Protein 2O1Q (pdb70)

B-factor: mean 21.38, std 7.61, range [9.18, 65.69]

Radius of gyration: 20.64 Å; Cα contacts (8 Å, |Δi|>4): 736; chains: 2; bounding box: 58×58×38 Å

Nearest PDB structures (foldseek):
  2o1q-assembly1_A  TM=1.007E+00  e=6.798E-25  Methylibium petroleiphilum PM1
  4uxa-assembly9_L  TM=6.821E-01  e=1.259E-05  Granulicella tundricola
  2f4p-assembly2_C  TM=6.619E-01  e=1.397E-05  Thermotoga maritima MSB8
  4bif-assembly1_C  TM=6.745E-01  e=3.570E-05  Granulicella tundricola MP5ACTX9
  8oz8-assembly1_A  TM=6.724E-01  e=3.389E-05  Granulicella tundricola

Sequence (278 aa):
LKSKIKKEEYVQDQVDWKPFPAAFSTTGGIRWKLLHVSPEGSWTAIFDCPAGSSFAAHVHVGPGEYFLTKGKDVVRGGKAAGGDTAIAPGYGYESANARHDKTEFPVASEFYSSFLGPLTFVKPDGSSPIAVIGWEDAQGAWAALKSSKIKEEYVQDQVDWKPFPAAFSTGGIRWKLLHVSPEGSWTAIFDCPAGSSFAAHVHVGPGEYFLTKGKDVRGGKAAGGDTAIAPGYGYESANARHDKTEFPVVASEFYSFLGPLTFVKPDGSPIAVIGWEDAQGAWAA

Solvent-accessible surface area: 15335 Å² total

Secondary structure (DSSP, 8-state):
-PPPPPP------S--EEPPGGGEES--EEEEEEEE---EEEEEEEE-TTEEEPPEEESS-EEEEEEE---BTT-GGGTSB---SSEEEEE-TT-EES--EESS-EEE--EES-EEEE-TTS-EEEEE-HHHHHHHHH-/-PPPPPP------S--EEPPGGGEES--EEEEEEEE---EEEEEEEE-TT-EEPSEEESS-EEEEEEE---BTT-GGGTSB---SSEEEEE-TT-EES--B-SS-EEE--EES-EEEE-TTS-EEEEE-HHHHHHHHH-

Structure (mmCIF, N/CA/C/O backbone):
data_2O1Q
#
_entry.id   2O1Q
#
_cell.length_a   62.020
_cell.length_b   62.020
_cell.length_c   133.800
_cell.angle_alpha   90.000
_cell.angle_beta   90.000
_cell.angle_gamma   90.000
#
_symmetry.space_group_name_H-M   'P 41 21 2'
#
loop_
_entity.id
_entity.type
_entity.pdbx_description
1 polymer 'putative acetyl/propionyl-CoA carboxylase, alpha subunit'
2 non-polymer 'ZINC ION'
3 non-polymer 'CHLORIDE ION'
4 non-polymer 'ACETATE ION'
5 non-polymer 'TETRAETHYLENE GLYCOL'
6 water water
#
loop_
_atom_site.group_PDB
_atom_site.id
_atom_site.type_symbol
_atom_site.label_atom_id
_atom_site.label_alt_id
_atom_site.label_comp_id
_atom_site.label_asym_id
_atom_site.label_entity_id
_atom_site.label_seq_id
_atom_site.pdbx_PDB_ins_code
_atom_site.Cartn_x
_atom_site.Cartn_y
_atom_site.Cartn_z
_atom_site.occupancy
_atom_site.B_iso_or_equiv
_atom_site.auth_seq_id
_atom_site.auth_comp_id
_atom_site.auth_asym_id
_atom_site.auth_atom_id
_atom_site.pdbx_PDB_model_num
ATOM 9 N N . LEU A 1 3 ? 50.657 23.991 -8.795 1.00 24.64 2 LEU A N 1
ATOM 10 C CA . LEU A 1 3 ? 49.384 23.812 -9.526 1.00 20.23 2 LEU A CA 1
ATOM 11 C C . LEU A 1 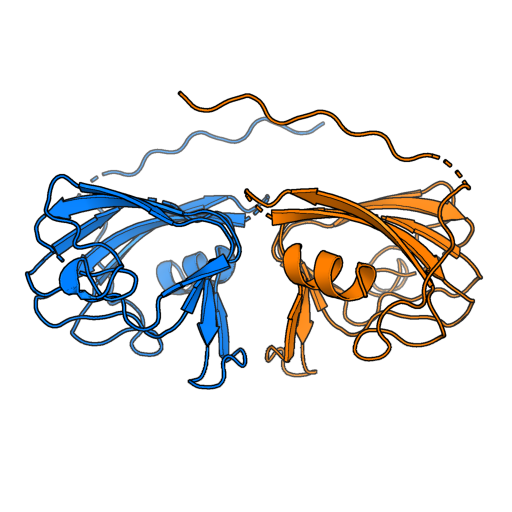3 ? 48.407 23.021 -8.671 1.00 19.27 2 LEU A C 1
ATOM 12 O O . LEU A 1 3 ? 48.754 21.975 -8.151 1.00 20.73 2 LEU A O 1
ATOM 17 N N . LYS A 1 4 ? 47.216 23.556 -8.502 1.00 13.83 3 LYS A N 1
ATOM 18 C CA . LYS A 1 4 ? 46.146 22.895 -7.798 1.00 14.92 3 LYS A CA 1
ATOM 19 C C . LYS A 1 4 ? 45.173 22.240 -8.743 1.00 16.80 3 LYS A C 1
ATOM 20 O O . LYS A 1 4 ? 44.759 22.830 -9.753 1.00 15.31 3 LYS A O 1
ATOM 26 N N . SER A 1 5 ? 44.773 21.018 -8.400 1.00 14.27 4 SER A N 1
ATOM 27 C CA . SER A 1 5 ? 43.760 20.298 -9.172 1.00 18.24 4 SER A CA 1
ATOM 28 C C . SER A 1 5 ? 42.357 20.593 -8.747 1.00 16.84 4 SER A C 1
ATOM 29 O O . SER A 1 5 ? 42.115 21.104 -7.644 1.00 14.53 4 SER A O 1
ATOM 32 N N . LYS A 1 6 ? 41.404 20.252 -9.622 1.00 13.93 5 LYS A N 1
ATOM 33 C CA . LYS A 1 6 ? 40.012 20.413 -9.268 1.00 16.15 5 LYS A CA 1
ATOM 34 C C . LYS A 1 6 ? 39.627 19.371 -8.225 1.00 13.94 5 LYS A C 1
ATOM 35 O O . LYS A 1 6 ? 40.303 18.338 -8.054 1.00 16.35 5 LYS A O 1
ATOM 41 N N . ILE A 1 7 ? 38.594 19.708 -7.474 1.00 13.09 6 ILE A N 1
ATOM 42 C CA . ILE A 1 7 ? 38.040 18.832 -6.434 1.00 12.91 6 ILE A CA 1
ATOM 43 C C . ILE A 1 7 ? 37.318 17.654 -7.086 1.00 13.02 6 ILE A C 1
ATOM 44 O O . ILE A 1 7 ? 36.629 17.799 -8.053 1.00 17.01 6 ILE A O 1
ATOM 49 N N A LYS A 1 8 ? 37.506 16.490 -6.494 0.50 16.71 7 LYS A N 1
ATOM 50 N N B LYS A 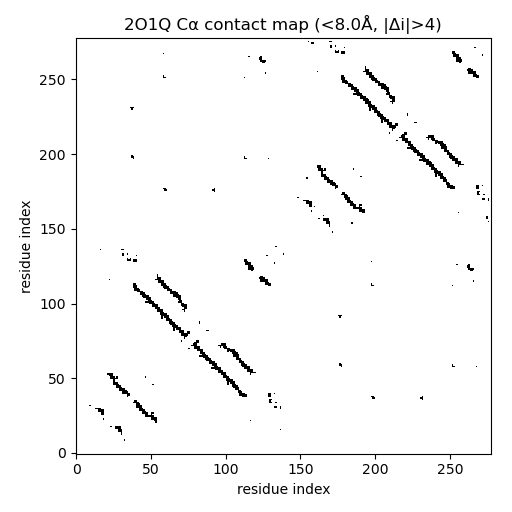1 8 ? 37.535 16.462 -6.569 0.50 17.19 7 LYS A N 1
ATOM 51 C CA A LYS A 1 8 ? 36.818 15.264 -6.922 0.50 15.89 7 LYS A CA 1
ATOM 52 C CA B LYS A 1 8 ? 36.836 15.291 -7.118 0.50 16.29 7 LYS A CA 1
ATOM 53 C C A LYS A 1 8 ? 35.313 15.350 -6.649 0.50 15.64 7 LYS A C 1
ATOM 54 C C B LYS A 1 8 ? 35.373 15.267 -6.667 0.50 16.99 7 LYS A C 1
ATOM 55 O O A LYS A 1 8 ? 34.881 15.858 -5.621 0.50 18.64 7 LYS A O 1
ATOM 56 O O B LYS A 1 8 ? 35.036 15.610 -5.548 0.50 19.80 7 LYS A O 1
ATOM 61 N N . GLU A 1 9 ? 34.521 14.837 -7.584 1.00 17.08 8 GLU A N 1
ATOM 62 C CA . GLU A 1 9 ? 33.112 14.638 -7.324 1.00 17.87 8 GLU A CA 1
ATOM 63 C C . GLU A 1 9 ? 32.945 13.428 -6.433 1.00 19.30 8 GLU A C 1
ATOM 64 O O . GLU A 1 9 ? 33.796 12.525 -6.361 1.00 19.53 8 GLU A O 1
ATOM 70 N N . GLU A 1 10 ? 31.825 13.433 -5.741 1.00 16.38 9 GLU A N 1
ATOM 71 C CA . GLU A 1 10 ? 31.466 12.409 -4.769 1.00 19.91 9 GLU A CA 1
ATOM 72 C C . GLU A 1 10 ? 30.059 11.894 -4.996 1.00 19.70 9 GLU A C 1
ATOM 73 O O . GLU A 1 10 ? 29.196 12.600 -5.509 1.00 16.75 9 GLU A O 1
ATOM 79 N N . TYR A 1 11 ? 29.858 10.645 -4.615 1.00 17.20 10 TYR A N 1
ATOM 80 C CA . TYR A 1 11 ? 28.551 9.992 -4.632 1.00 15.79 10 TYR A CA 1
ATOM 81 C C . TYR A 1 11 ? 28.421 9.101 -3.407 1.00 18.21 10 TYR A C 1
ATOM 82 O O . TYR A 1 11 ? 29.361 8.375 -3.077 1.00 18.47 10 TYR A O 1
ATOM 91 N N . VAL A 1 12 ? 27.283 9.170 -2.730 1.00 14.35 11 VAL A N 1
ATOM 92 C CA . VAL A 1 12 ? 26.989 8.351 -1.576 1.00 15.99 11 VAL A CA 1
ATOM 93 C C . VAL A 1 12 ? 25.664 7.633 -1.806 1.00 16.07 11 VAL A C 1
ATOM 94 O O . VAL A 1 12 ? 24.630 8.315 -1.984 1.00 17.70 11 VAL A O 1
ATOM 98 N N . GLN A 1 13 ? 25.687 6.309 -1.758 1.00 16.53 12 GLN A N 1
ATOM 99 C CA . GLN A 1 13 ? 24.471 5.527 -1.792 1.00 15.88 12 GLN A CA 1
ATOM 100 C C . GLN A 1 13 ? 23.913 5.441 -0.372 1.00 17.30 12 GLN A C 1
ATOM 101 O O . GLN A 1 13 ? 24.401 4.716 0.467 1.00 15.84 12 GLN A O 1
ATOM 115 N N . ASP A 1 15 ? 21.280 4.503 1.332 1.00 18.56 14 ASP A N 1
ATOM 116 C CA . ASP A 1 15 ? 20.760 3.314 1.970 1.00 18.69 14 ASP A CA 1
ATOM 117 C C . ASP A 1 15 ? 21.800 2.223 2.168 1.00 19.84 14 ASP A C 1
ATOM 118 O O . ASP A 1 15 ? 21.458 1.171 2.696 1.00 21.66 14 ASP A O 1
ATOM 123 N N . GLN A 1 16 ? 23.051 2.456 1.820 1.00 19.64 15 GLN A N 1
ATOM 124 C CA . GLN A 1 16 ? 24.098 1.527 2.151 1.00 19.66 15 GLN A CA 1
ATOM 125 C C . GLN A 1 16 ? 25.005 2.138 3.190 1.00 20.37 15 GLN A C 1
ATOM 126 O O . GLN A 1 16 ? 26.110 1.649 3.422 1.00 23.32 15 GLN A O 1
ATOM 132 N N . VAL A 1 17 ? 24.503 3.152 3.875 1.00 20.39 16 VAL A N 1
ATOM 133 C CA . VAL A 1 17 ? 25.226 3.810 4.944 1.00 20.83 16 VAL A CA 1
ATOM 134 C C . VAL A 1 17 ? 24.296 3.661 6.134 1.00 18.09 16 VAL A C 1
ATOM 135 O O . VAL A 1 17 ? 23.138 3.964 6.019 1.00 20.82 16 VAL A O 1
ATOM 139 N N . ASP A 1 18 ? 24.799 3.138 7.257 1.00 21.87 17 ASP A N 1
ATOM 140 C CA . ASP A 1 18 ? 24.006 2.985 8.473 1.00 18.59 17 ASP A CA 1
ATOM 141 C C . ASP A 1 18 ? 23.803 4.316 9.183 1.00 19.84 17 ASP A C 1
ATOM 142 O O . ASP A 1 18 ? 24.739 5.132 9.272 1.00 19.90 17 ASP A O 1
ATOM 147 N N . TRP A 1 19 ? 22.611 4.502 9.737 1.00 20.10 18 TRP A N 1
ATOM 148 C CA . TRP A 1 19 ? 22.368 5.577 10.680 1.00 17.44 18 TRP A CA 1
ATOM 149 C C . TRP A 1 19 ? 23.276 5.397 11.884 1.00 15.89 18 TRP A C 1
ATOM 150 O O . TRP A 1 19 ? 23.580 4.270 12.300 1.00 19.12 18 TRP A O 1
ATOM 161 N N . LYS A 1 20 ? 23.718 6.497 12.454 1.00 17.80 19 LYS A N 1
ATOM 162 C CA . LYS A 1 20 ? 24.470 6.544 13.706 1.00 17.93 19 LYS A CA 1
ATOM 163 C C . LYS A 1 20 ? 23.701 7.405 14.709 1.00 20.16 19 LYS A C 1
ATOM 164 O O . LYS A 1 20 ? 23.036 8.340 14.352 1.00 16.16 19 LYS A O 1
ATOM 170 N N . PRO A 1 21 ? 23.796 7.088 15.996 1.00 20.18 20 PRO A N 1
ATOM 171 C CA . PRO A 1 21 ? 23.174 7.991 16.962 1.00 20.87 20 PRO A CA 1
ATOM 172 C C . PRO A 1 21 ? 23.830 9.390 16.922 1.00 20.60 20 PRO A C 1
ATOM 173 O O . PRO A 1 21 ? 25.062 9.523 16.800 1.00 22.68 20 PRO A O 1
ATOM 177 N N . PHE A 1 22 ? 23.004 10.442 16.938 1.00 19.21 21 PHE A N 1
ATOM 178 C CA . PHE A 1 22 ? 23.493 11.780 16.996 1.00 19.76 21 PHE A CA 1
ATOM 179 C C . PHE A 1 22 ? 23.898 12.040 18.459 1.00 19.93 21 PHE A C 1
ATOM 180 O O . PHE A 1 22 ? 23.224 11.565 19.391 1.00 23.04 21 PHE A O 1
ATOM 188 N N . PRO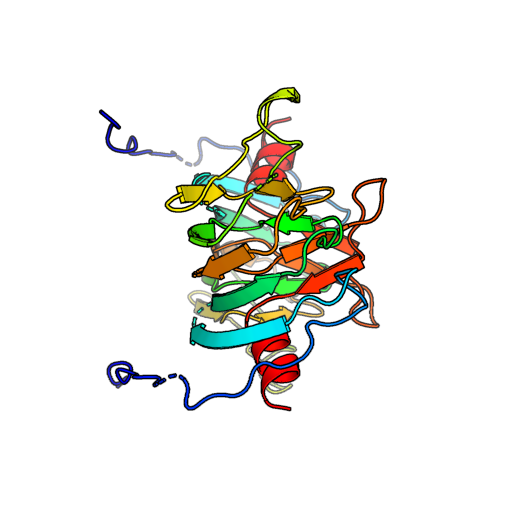 A 1 23 ? 25.012 12.743 18.677 1.00 16.67 22 PRO A N 1
ATOM 189 C CA . PRO A 1 23 ? 25.460 12.963 20.047 1.00 18.10 22 PRO A CA 1
ATOM 190 C C . PRO A 1 23 ? 24.416 13.458 21.013 1.00 16.94 22 PRO A C 1
ATOM 191 O O . PRO A 1 23 ? 23.680 14.421 20.724 1.00 19.54 22 PRO A O 1
ATOM 195 N N . ALA A 1 24 ? 24.356 12.783 22.149 1.00 19.18 23 ALA A N 1
ATOM 196 C CA . ALA A 1 24 ? 23.473 13.159 23.244 1.00 18.01 23 ALA A CA 1
ATOM 197 C C . ALA A 1 24 ? 23.789 14.521 23.828 1.00 19.64 23 ALA A C 1
ATOM 198 O O . ALA A 1 24 ? 22.932 15.130 24.440 1.00 22.88 23 ALA A O 1
ATOM 200 N N . ALA A 1 25 ? 25.013 14.983 23.663 1.00 23.01 24 ALA A N 1
ATOM 201 C CA . ALA A 1 25 ? 25.389 16.280 24.186 1.00 19.99 24 ALA A CA 1
ATOM 202 C C . ALA A 1 25 ? 24.606 17.387 23.497 1.00 21.35 24 ALA A C 1
ATOM 203 O O . ALA A 1 25 ? 24.458 18.461 24.059 1.00 24.97 24 ALA A O 1
ATOM 205 N N . PHE A 1 26 ? 24.110 17.123 22.284 1.00 20.57 25 PHE A N 1
ATOM 206 C CA . PHE A 1 26 ? 23.533 18.165 21.437 1.00 21.25 25 PHE A CA 1
ATOM 207 C C . PHE A 1 26 ? 22.115 17.845 20.965 1.00 20.43 25 PHE A C 1
ATOM 208 O O . PHE A 1 26 ? 21.585 18.536 20.097 1.00 22.29 25 PHE A O 1
ATOM 216 N N . SER A 1 27 ? 21.478 16.841 21.558 1.00 19.67 26 SER A N 1
ATOM 217 C CA . SER A 1 27 ? 20.135 16.458 21.166 1.00 20.15 26 SER A CA 1
ATOM 218 C C . SER A 1 27 ? 19.531 15.583 22.203 1.00 20.09 26 SER A C 1
ATOM 219 O O . SER A 1 27 ? 20.231 15.087 23.080 1.00 19.01 26 SER A O 1
ATOM 222 N N A THR A 1 28 ? 18.212 15.428 22.143 0.50 19.15 27 THR A N 1
ATOM 223 N N B THR A 1 28 ? 18.243 15.317 22.082 0.50 19.03 27 THR A N 1
ATOM 224 C CA A THR A 1 28 ? 17.518 14.475 23.002 0.50 18.82 27 THR A CA 1
ATOM 225 C CA B THR A 1 28 ? 17.597 14.402 23.006 0.50 18.67 27 THR A CA 1
ATOM 226 C C A THR A 1 28 ? 16.504 13.729 22.148 0.50 15.69 27 THR A C 1
ATOM 227 C C B THR A 1 28 ? 16.416 13.798 22.265 0.50 16.70 27 THR A C 1
ATOM 228 O O A THR A 1 28 ? 16.117 14.190 21.078 0.50 13.70 27 THR A O 1
ATOM 229 O O B THR A 1 28 ? 15.820 14.441 21.382 0.50 17.62 27 THR A O 1
ATOM 236 N N . GLY A 1 29 ? 16.112 12.549 22.592 1.00 15.49 28 GLY A N 1
ATOM 237 C CA . GLY A 1 29 ? 14.973 11.876 22.048 1.00 14.90 28 GLY A CA 1
ATOM 238 C C . GLY A 1 29 ? 15.279 10.888 21.007 1.00 15.44 28 GLY A C 1
ATOM 239 O O . GLY A 1 29 ? 14.361 10.378 20.377 1.00 15.39 28 GLY A O 1
ATOM 240 N N . GLY A 1 30 ? 16.560 10.606 20.783 1.00 15.65 29 GLY A N 1
ATOM 241 C CA . GLY A 1 30 ? 16.902 9.503 19.908 1.00 16.88 29 GLY A CA 1
ATOM 242 C C . GLY A 1 30 ? 17.186 9.823 18.452 1.00 15.29 29 GLY A C 1
ATOM 243 O O . GLY A 1 30 ? 17.006 8.965 17.549 1.00 14.20 29 GLY A O 1
ATOM 244 N N . ILE A 1 31 ? 17.680 11.019 18.190 1.00 16.53 30 ILE A N 1
ATOM 245 C CA . ILE A 1 31 ? 17.990 11.456 16.850 1.00 18.80 30 ILE A CA 1
ATOM 246 C C . ILE A 1 31 ? 19.189 10.635 16.326 1.00 14.17 30 ILE A C 1
ATOM 247 O O . ILE A 1 31 ? 20.153 10.362 17.077 1.00 16.82 30 ILE A O 1
ATOM 252 N N . ARG A 1 32 ? 19.106 10.266 15.052 1.00 13.33 31 ARG A N 1
ATOM 253 C CA . ARG A 1 32 ? 20.157 9.557 14.324 1.00 16.52 31 ARG A CA 1
ATOM 254 C C . ARG A 1 32 ? 20.481 10.379 13.098 1.00 14.92 31 ARG A C 1
ATOM 255 O O . ARG A 1 32 ? 19.700 11.267 12.666 1.00 15.56 31 ARG A O 1
ATOM 263 N N . TRP A 1 33 ? 21.640 10.103 12.515 1.00 17.58 32 TRP A N 1
ATOM 264 C CA . TRP A 1 33 ? 22.137 10.916 11.405 1.00 14.55 32 TRP A CA 1
ATOM 265 C C . TRP A 1 33 ? 22.996 10.085 10.464 1.00 13.57 32 TRP A C 1
ATOM 266 O O . TRP A 1 33 ? 23.489 9.041 10.876 1.00 14.59 32 TRP A O 1
ATOM 277 N N . LYS A 1 34 ? 23.240 10.643 9.262 1.00 16.34 33 LYS A N 1
ATOM 278 C CA . LYS A 1 34 ? 24.280 10.189 8.300 1.00 13.02 33 LYS A CA 1
ATOM 279 C C . LYS A 1 34 ? 24.916 11.483 7.864 1.00 13.68 33 LYS A C 1
ATOM 280 O O . LYS A 1 34 ? 24.231 12.361 7.333 1.00 16.83 33 LYS A O 1
ATOM 286 N N . LEU A 1 35 ? 26.224 11.592 8.061 1.00 14.71 34 LEU A N 1
ATOM 287 C CA . LEU A 1 35 ? 26.994 12.626 7.431 1.00 15.44 34 LEU A CA 1
ATOM 288 C C . LEU A 1 35 ? 27.228 12.273 5.978 1.00 16.04 34 LEU A C 1
ATOM 289 O O . LEU A 1 35 ? 27.640 11.191 5.671 1.00 18.34 34 LEU A O 1
ATOM 294 N N . LEU A 1 36 ? 26.930 13.217 5.092 1.00 16.18 35 LEU A N 1
ATOM 295 C CA . LEU A 1 36 ? 26.964 12.965 3.662 1.00 15.76 35 LEU A CA 1
ATOM 296 C C . LEU A 1 36 ? 28.176 13.604 2.997 1.00 15.53 35 LEU A C 1
ATOM 297 O O . LEU A 1 36 ? 28.765 13.039 2.048 1.00 16.63 35 LEU A O 1
ATOM 302 N N . HIS A 1 37 ? 28.606 14.744 3.519 1.00 15.74 36 HIS A N 1
ATOM 303 C CA . HIS A 1 37 ? 29.695 15.485 2.867 1.00 16.54 36 HIS A CA 1
ATOM 304 C C . HIS A 1 37 ? 30.288 16.511 3.807 1.00 15.88 36 HIS A C 1
ATOM 305 O O . HIS A 1 37 ? 29.556 17.168 4.582 1.00 15.90 36 HIS A O 1
ATOM 312 N N . VAL A 1 38 ? 31.583 16.719 3.718 1.00 14.76 37 VAL A N 1
ATOM 313 C CA . VAL A 1 38 ? 32.232 17.886 4.286 1.00 13.36 37 VAL A CA 1
ATOM 314 C C . VAL A 1 38 ? 33.093 18.559 3.209 1.00 14.05 37 VAL A C 1
ATOM 315 O O . VAL A 1 38 ? 33.759 17.829 2.451 1.00 14.87 37 VAL A O 1
ATOM 319 N N . SER A 1 39 ? 33.173 19.884 3.249 1.00 15.53 38 SER A N 1
ATOM 320 C CA . SER A 1 39 ? 33.971 20.720 2.388 1.00 11.93 38 SER A CA 1
ATOM 321 C C . SER A 1 39 ? 35.011 21.414 3.262 1.00 14.58 38 SER A C 1
ATOM 322 O O . SER A 1 39 ? 34.686 22.417 3.947 1.00 15.81 38 SER A O 1
ATOM 325 N N . PRO A 1 40 ? 36.232 20.892 3.285 1.00 16.32 39 PRO A N 1
ATOM 326 C CA . PRO A 1 40 ? 37.247 21.479 4.173 1.00 15.88 39 PRO A CA 1
ATOM 327 C C . PRO A 1 40 ? 37.636 22.908 3.865 1.00 15.82 39 PRO A C 1
ATOM 328 O O . PRO A 1 40 ? 38.148 23.644 4.767 1.00 15.46 39 PRO A O 1
ATOM 332 N N . GLU A 1 41 ? 37.485 23.312 2.604 1.00 16.16 40 GLU A N 1
ATOM 333 C CA . GLU A 1 41 ? 37.913 24.651 2.259 1.00 15.96 40 GLU A CA 1
ATOM 334 C C . GLU A 1 41 ? 36.942 25.718 2.761 1.00 15.19 40 GLU A C 1
ATOM 335 O O . GLU A 1 41 ? 37.356 26.653 3.442 1.00 14.99 40 GLU A O 1
ATOM 349 N N . GLY A 1 43 ? 34.358 25.113 4.703 1.00 14.26 42 GLY A N 1
ATOM 350 C CA . GLY A 1 43 ? 33.770 24.783 5.991 1.00 14.86 42 GLY A CA 1
ATOM 351 C C . GLY A 1 43 ? 32.293 24.419 5.936 1.00 16.26 42 GLY A C 1
ATOM 352 O O . GLY A 1 43 ? 31.566 24.499 6.947 1.00 16.23 42 GLY A O 1
ATOM 353 N N . SER A 1 44 ? 31.799 23.969 4.790 1.00 18.38 43 SER A N 1
ATOM 354 C CA . SER A 1 44 ? 30.431 23.553 4.704 1.00 17.90 43 SER A CA 1
ATOM 355 C C . SER A 1 44 ? 30.313 22.022 4.897 1.00 16.83 43 SER A C 1
ATOM 356 O O . SER A 1 44 ? 31.320 21.309 4.867 1.00 17.66 43 SER A O 1
ATOM 359 N N . TRP A 1 45 ? 29.110 21.552 5.241 1.00 18.18 44 TRP A N 1
ATOM 360 C CA . TRP A 1 45 ? 28.899 20.151 5.531 1.00 18.81 44 TRP A CA 1
ATOM 361 C C . TRP A 1 45 ? 27.393 19.870 5.364 1.00 16.92 44 TRP A C 1
ATOM 362 O O . TRP A 1 45 ? 26.569 20.805 5.393 1.00 15.67 44 TRP A O 1
ATOM 373 N N . THR A 1 46 ? 27.020 18.619 5.114 1.00 14.51 45 THR A N 1
ATOM 374 C CA . THR A 1 46 ? 25.690 18.230 4.723 1.00 16.09 45 THR A CA 1
ATOM 375 C C . THR A 1 46 ? 25.430 16.867 5.334 1.00 15.78 45 THR A C 1
ATOM 376 O O . THR A 1 46 ? 26.338 15.984 5.360 1.00 15.57 45 THR A O 1
ATOM 380 N N . ALA A 1 47 ? 24.235 16.724 5.879 1.00 14.19 46 ALA A N 1
ATOM 381 C CA . ALA A 1 47 ? 23.853 15.549 6.630 1.00 15.46 46 ALA A CA 1
ATOM 382 C C . ALA A 1 47 ? 22.381 15.340 6.499 1.00 14.76 46 ALA A C 1
ATOM 383 O O . ALA A 1 47 ? 21.619 16.295 6.112 1.00 16.05 46 ALA A O 1
ATOM 385 N N . ILE A 1 48 ? 21.938 14.104 6.803 1.00 15.86 47 ILE A N 1
ATOM 386 C CA . ILE A 1 48 ? 20.499 13.787 6.903 1.00 14.57 47 ILE A CA 1
ATOM 387 C C . ILE A 1 48 ? 20.245 13.212 8.280 1.00 14.61 47 ILE A C 1
ATOM 388 O O . ILE A 1 48 ? 21.162 12.655 8.908 1.00 14.84 47 ILE A O 1
ATOM 393 N N . PHE A 1 49 ? 19.081 13.543 8.813 1.00 17.49 48 PHE A N 1
ATOM 394 C CA . PHE A 1 49 ? 18.674 13.215 10.170 1.00 16.74 48 PHE A CA 1
ATOM 395 C C . PHE A 1 49 ? 17.349 12.487 10.203 1.00 14.32 48 PHE A C 1
ATOM 396 O O . PHE A 1 49 ? 16.431 12.821 9.451 1.00 16.68 48 PHE A O 1
ATOM 404 N N . ASP A 1 50 ? 17.289 11.560 11.136 1.00 15.25 49 ASP A N 1
ATOM 405 C CA . ASP A 1 50 ? 16.115 10.723 11.409 1.00 17.44 49 ASP A CA 1
ATOM 406 C C . ASP A 1 50 ? 15.749 11.040 12.845 1.00 16.21 49 ASP A C 1
ATOM 407 O O . ASP A 1 50 ? 16.500 10.732 13.761 1.00 17.58 49 ASP A O 1
ATOM 412 N N . CYS A 1 51 ? 14.582 11.631 13.048 1.00 17.28 50 CYS A N 1
ATOM 413 C CA . CYS A 1 51 ? 14.262 12.240 14.306 1.00 18.78 50 CYS A CA 1
ATOM 414 C C . CYS A 1 51 ? 12.960 11.710 14.820 1.00 18.33 50 CYS A C 1
ATOM 415 O O . CYS A 1 51 ? 11.914 11.987 14.249 1.00 17.26 50 CYS A O 1
ATOM 418 N N . PRO A 1 52 ? 13.012 10.961 15.915 1.00 14.20 51 PRO A N 1
ATOM 419 C CA . PRO A 1 52 ? 11.806 10.415 16.500 1.00 13.88 51 PRO A CA 1
ATOM 420 C C . PRO A 1 52 ? 10.866 11.509 16.945 1.00 16.24 51 PRO A C 1
ATOM 421 O O . PRO A 1 52 ? 11.316 12.571 17.250 1.00 15.92 51 PRO A O 1
ATOM 425 N N . ALA A 1 53 ? 9.589 11.195 16.972 1.00 14.43 52 ALA A N 1
ATOM 426 C CA . ALA A 1 53 ? 8.619 12.102 17.584 1.00 11.79 52 ALA A CA 1
ATOM 427 C C . ALA A 1 53 ? 9.051 12.426 19.000 1.00 14.54 52 ALA A C 1
ATOM 428 O O . ALA A 1 53 ? 9.474 11.517 19.750 1.00 16.06 52 ALA A O 1
ATOM 430 N N . GLY A 1 54 ? 8.986 13.701 19.386 1.00 13.61 53 GLY A N 1
ATOM 431 C CA . GLY A 1 54 ? 9.435 14.108 20.726 1.00 12.92 53 GLY A CA 1
ATOM 432 C C . GLY A 1 54 ? 10.886 14.552 20.823 1.00 11.54 53 GLY A C 1
ATOM 433 O O . GLY A 1 54 ? 11.339 14.996 21.883 1.00 14.36 53 GLY A O 1
ATOM 434 N N . SER A 1 55 ? 11.628 14.339 19.757 1.00 12.78 54 SER A N 1
ATOM 435 C CA . SER A 1 55 ? 13.035 14.701 19.760 1.00 13.52 54 SER A CA 1
ATOM 436 C C . SER A 1 55 ? 13.347 16.192 19.486 1.00 15.68 54 SER A C 1
ATOM 437 O O . SER A 1 55 ? 12.501 16.958 19.041 1.00 14.43 54 SER A O 1
ATOM 440 N N . SER A 1 56 ? 14.560 16.570 19.849 1.00 17.58 55 SER A N 1
ATOM 441 C CA . SER A 1 56 ? 14.967 17.930 19.716 1.00 15.31 55 SER A CA 1
ATOM 442 C C . SER A 1 56 ? 16.459 18.099 19.665 1.00 16.57 55 SER A C 1
ATOM 443 O O . SER A 1 56 ? 17.177 17.248 20.155 1.00 14.77 55 SER A O 1
ATOM 446 N N . PHE A 1 57 ? 16.924 19.242 19.147 1.00 16.71 56 PHE A N 1
ATOM 447 C CA . PHE A 1 57 ? 18.313 19.637 19.237 1.00 17.71 56 PHE A CA 1
ATOM 448 C C . PHE A 1 57 ? 18.579 20.685 20.278 1.00 17.13 56 PHE A C 1
ATOM 449 O O . PHE A 1 57 ? 17.702 21.494 20.555 1.00 17.28 56 PHE A O 1
ATOM 457 N N . ALA A 1 58 ? 19.773 20.673 20.855 1.00 16.72 57 ALA A N 1
ATOM 458 C CA . ALA A 1 58 ? 20.129 21.645 21.860 1.00 18.34 57 ALA A CA 1
ATOM 459 C C . ALA A 1 58 ? 20.205 23.028 21.241 1.00 15.69 57 ALA A C 1
ATOM 460 O O . ALA A 1 58 ? 20.450 23.204 20.019 1.00 16.50 57 ALA A O 1
ATOM 462 N N . ALA A 1 59 ? 20.083 24.044 22.111 1.00 17.99 58 ALA A N 1
ATOM 463 C CA . ALA A 1 59 ? 20.099 25.451 21.646 1.00 18.76 58 ALA A CA 1
ATOM 464 C C . ALA A 1 59 ? 21.362 25.790 20.904 1.00 16.65 58 ALA A C 1
ATOM 465 O O . ALA A 1 59 ? 22.451 25.427 21.348 1.00 13.81 58 ALA A O 1
ATOM 467 N N . HIS A 1 60 ? 21.222 26.468 19.786 1.00 17.10 59 HIS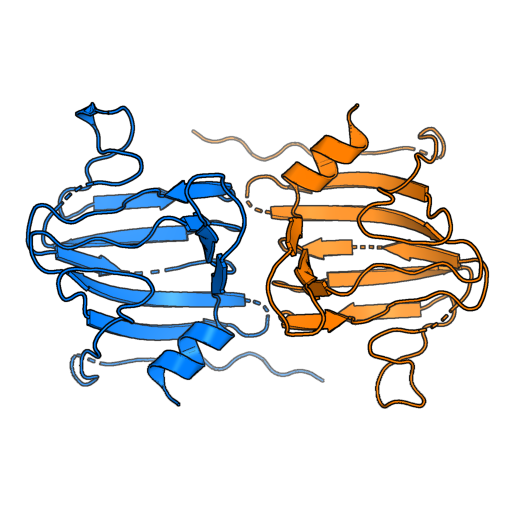 A N 1
ATOM 468 C CA . HIS A 1 60 ? 22.341 26.758 18.939 1.00 14.16 59 HIS A CA 1
ATOM 469 C C . HIS A 1 60 ? 22.067 27.920 18.022 1.00 16.18 59 HIS A C 1
ATOM 470 O O . HIS A 1 60 ? 20.899 28.341 17.821 1.00 18.63 59 HIS A O 1
ATOM 477 N N . VAL A 1 61 ? 23.153 28.459 17.484 1.00 14.83 60 VAL A N 1
ATOM 478 C CA . VAL A 1 61 ? 23.160 29.578 16.518 1.00 17.00 60 VAL A CA 1
ATOM 479 C C . VAL A 1 61 ? 23.920 29.158 15.261 1.00 16.35 60 VAL A C 1
ATOM 480 O O . VAL A 1 61 ? 24.981 28.531 15.349 1.00 18.49 60 VAL A O 1
ATOM 484 N N . HIS A 1 62 ? 23.309 29.436 14.126 1.00 17.16 61 HIS A N 1
ATOM 485 C CA . HIS A 1 62 ? 23.961 29.244 12.832 1.00 15.45 61 HIS A CA 1
ATOM 486 C C . HIS A 1 62 ? 24.856 30.431 12.517 1.00 17.38 61 HIS A C 1
ATOM 487 O O . HIS A 1 62 ? 24.396 31.556 12.424 1.00 18.26 61 HIS A O 1
ATOM 494 N N . VAL A 1 63 ? 26.135 30.168 12.314 1.00 15.65 62 VAL A N 1
ATOM 495 C CA . VAL A 1 63 ? 27.099 31.247 11.991 1.00 16.29 62 VAL A CA 1
ATOM 496 C C . VAL A 1 63 ? 27.066 31.551 10.494 1.00 16.67 62 VAL A C 1
ATOM 497 O O . VAL A 1 63 ? 27.541 32.584 10.093 1.00 16.49 62 VAL A O 1
ATOM 501 N N . GLY A 1 64 ? 26.540 30.629 9.671 1.00 15.22 63 GLY A N 1
ATOM 502 C CA . GLY A 1 64 ? 26.343 30.851 8.265 1.00 15.43 63 GLY A CA 1
ATOM 503 C C . GLY A 1 64 ? 25.010 30.285 7.880 1.00 15.83 63 GLY A C 1
ATOM 504 O O . GLY A 1 64 ? 24.304 29.626 8.669 1.00 15.06 63 GLY A O 1
ATOM 505 N N . PRO A 1 65 ? 24.666 30.515 6.634 1.00 17.27 64 PRO A N 1
ATOM 506 C CA . PRO A 1 65 ? 23.425 30.009 6.151 1.00 16.89 64 PRO A CA 1
ATOM 507 C C . PRO A 1 65 ? 23.340 28.483 6.108 1.00 16.02 64 PRO A C 1
ATOM 508 O O . PRO A 1 65 ? 24.296 27.790 5.766 1.00 17.73 64 PRO A O 1
ATOM 512 N N . GLY A 1 66 ? 22.140 28.003 6.361 1.00 17.44 65 GLY A N 1
ATOM 513 C CA . GLY A 1 66 ? 21.817 26.599 6.241 1.00 17.45 65 GLY A CA 1
ATOM 514 C C . GLY A 1 66 ? 20.515 26.448 5.518 1.00 18.64 65 GLY A C 1
ATOM 515 O O . GLY A 1 66 ? 19.677 27.332 5.566 1.00 16.87 65 GLY A O 1
ATOM 516 N N . GLU A 1 67 ? 20.349 25.325 4.821 1.00 15.41 66 GLU A N 1
ATOM 517 C CA . GLU A 1 67 ? 19.130 25.067 4.040 1.00 16.81 66 GLU A CA 1
ATOM 518 C C . GLU A 1 67 ? 18.697 23.629 4.266 1.00 15.88 66 GLU A C 1
ATOM 519 O O . GLU A 1 67 ? 19.551 22.701 4.215 1.00 16.13 66 GLU A O 1
ATOM 525 N N . TYR A 1 68 ? 17.425 23.397 4.515 1.00 16.13 67 TYR A N 1
ATOM 526 C CA . TYR A 1 68 ? 16.921 22.087 4.754 1.00 14.75 67 TYR A CA 1
ATOM 527 C C . TYR A 1 68 ? 15.772 21.709 3.845 1.00 12.14 67 TYR A C 1
ATOM 528 O O . TYR A 1 68 ? 15.061 22.586 3.355 1.00 15.37 67 TYR A O 1
ATOM 537 N N . PHE A 1 69 ? 15.649 20.404 3.651 1.00 16.26 68 PHE A N 1
ATOM 538 C CA . PHE A 1 69 ? 14.566 19.735 2.978 1.00 15.59 68 PHE A CA 1
ATOM 539 C C . PHE A 1 69 ? 14.029 18.676 3.939 1.00 15.58 68 PHE A C 1
ATOM 540 O O . PHE A 1 69 ? 14.672 17.645 4.209 1.00 16.18 68 PHE A O 1
ATOM 548 N N . LEU A 1 70 ? 12.914 18.998 4.562 1.00 16.87 69 LEU A N 1
ATOM 549 C CA . LEU A 1 70 ? 12.167 18.066 5.433 1.00 14.62 69 LEU A CA 1
ATOM 550 C C . LEU A 1 70 ? 11.388 17.139 4.555 1.00 15.24 69 LEU A C 1
ATOM 551 O O . LEU A 1 70 ? 10.427 17.570 3.884 1.00 16.49 69 LEU A O 1
ATOM 556 N N . THR A 1 71 ? 11.813 15.868 4.484 1.00 17.84 70 THR A N 1
ATOM 557 C CA . THR A 1 71 ? 11.202 14.925 3.558 1.00 18.00 70 THR A CA 1
ATOM 558 C C . THR A 1 71 ? 10.077 14.167 4.215 1.00 16.47 70 THR A C 1
ATOM 559 O O . THR A 1 71 ? 9.224 13.595 3.518 1.00 21.47 70 THR A O 1
ATOM 563 N N . LYS A 1 72 ? 10.130 14.014 5.534 1.00 16.27 71 LYS A N 1
ATOM 564 C CA . LYS A 1 72 ? 9.062 13.298 6.282 1.00 14.95 71 LYS A CA 1
ATOM 565 C C . LYS A 1 72 ? 8.815 14.031 7.573 1.00 17.51 71 LYS A C 1
ATOM 566 O O . LYS A 1 72 ? 9.738 14.547 8.168 1.00 16.32 71 LYS A O 1
ATOM 569 N N . GLY A 1 73 ? 7.552 14.072 7.991 1.00 19.38 72 GLY A N 1
ATOM 570 C CA . GLY A 1 73 ? 7.180 14.548 9.314 1.00 19.61 72 GLY A CA 1
ATOM 571 C C . GLY A 1 73 ? 6.936 16.018 9.464 1.00 18.96 72 GLY A C 1
ATOM 572 O O . GLY A 1 73 ? 6.367 16.679 8.582 1.00 17.57 72 GLY A O 1
ATOM 573 N N . LYS A 1 74 ? 7.350 16.539 10.617 1.00 14.06 73 LYS A N 1
ATOM 574 C CA . LYS A 1 74 ? 7.005 17.882 11.020 1.00 17.70 73 LYS A CA 1
ATOM 575 C C . LYS A 1 74 ? 8.012 18.351 12.038 1.00 16.76 73 LYS A C 1
ATOM 576 O O . LYS A 1 74 ? 8.330 17.633 12.941 1.00 18.09 73 LYS A O 1
ATOM 589 N N . ASP A 1 76 ? 9.272 21.925 14.227 1.00 20.13 75 ASP A N 1
ATOM 590 C CA . ASP A 1 76 ? 9.188 23.269 14.705 1.00 19.54 75 ASP A CA 1
ATOM 591 C C . ASP A 1 76 ? 10.578 23.942 14.828 1.00 21.16 75 ASP A C 1
ATOM 592 O O . ASP A 1 76 ? 11.444 23.485 15.550 1.00 21.86 75 ASP A O 1
ATOM 597 N N A VAL A 1 77 ? 10.745 25.034 14.090 0.50 21.33 76 VAL A N 1
ATOM 598 N N B VAL A 1 77 ? 10.751 25.029 14.082 0.50 20.65 76 VAL A N 1
ATOM 599 C CA A VAL A 1 77 ? 11.966 25.851 14.059 0.50 20.03 76 VAL A CA 1
ATOM 600 C CA B VAL A 1 77 ? 11.974 25.852 14.043 0.50 18.76 76 VAL A CA 1
ATOM 601 C C A VAL A 1 77 ? 11.635 27.265 14.549 0.50 22.29 76 VAL A C 1
ATOM 602 C C B VAL A 1 77 ? 11.651 27.276 14.516 0.50 21.75 76 VAL A C 1
ATOM 603 O O A VAL A 1 77 ? 10.563 27.796 14.283 0.50 23.65 76 VAL A O 1
ATOM 604 O O B VAL A 1 77 ? 10.597 27.818 14.213 0.50 22.96 76 VAL A O 1
ATOM 611 N N . ARG A 1 78 ? 12.574 27.863 15.270 1.00 22.33 77 ARG A N 1
ATOM 612 C CA . ARG A 1 78 ? 12.397 29.187 15.856 1.00 23.42 77 ARG A CA 1
ATOM 613 C C . ARG A 1 78 ? 11.094 29.320 16.642 1.00 22.63 77 ARG A C 1
ATOM 614 O O . ARG A 1 78 ? 10.456 30.396 16.628 1.00 19.51 77 ARG A O 1
ATOM 622 N N . GLY A 1 79 ? 10.684 28.244 17.332 1.00 20.61 78 GLY A N 1
ATOM 623 C CA . GLY A 1 79 ? 9.422 28.237 18.066 1.00 23.20 78 GLY A CA 1
ATOM 624 C C . GLY A 1 79 ? 8.177 27.661 17.386 1.00 22.78 78 GLY A C 1
ATOM 625 O O . GLY A 1 79 ? 7.203 27.308 18.057 1.00 21.94 78 GLY A O 1
ATOM 626 N N . GLY A 1 80 ? 8.211 27.478 16.077 1.00 21.06 79 GLY A N 1
ATOM 627 C CA . GLY A 1 80 ? 7.068 26.968 15.381 1.00 21.32 79 GLY A CA 1
ATOM 628 C C . GLY A 1 80 ? 6.239 28.122 14.910 1.00 25.26 79 GLY A C 1
ATOM 629 O O . GLY A 1 80 ? 6.408 29.260 15.367 1.00 23.71 79 GLY A O 1
ATOM 630 N N . LYS A 1 81 ? 5.359 27.832 13.967 1.00 22.58 80 LYS A N 1
ATOM 631 C CA . LYS A 1 81 ? 4.538 28.859 13.340 1.00 25.10 80 LYS A CA 1
ATOM 632 C C . LYS A 1 81 ? 3.746 29.663 14.370 1.00 27.23 80 LYS A C 1
ATOM 633 O O . LYS A 1 81 ? 3.718 30.890 14.302 1.00 29.16 80 LYS A O 1
ATOM 635 N N . ALA A 1 82 ? 3.102 28.971 15.319 1.00 30.28 81 ALA A N 1
ATOM 636 C CA . ALA A 1 82 ? 2.274 29.618 16.355 1.00 31.79 81 ALA A CA 1
ATOM 637 C C . ALA A 1 82 ? 3.034 30.663 17.140 1.00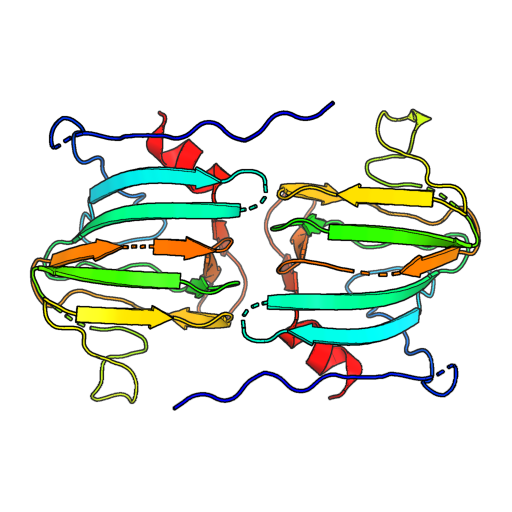 34.42 81 ALA A C 1
ATOM 638 O O . ALA A 1 82 ? 2.456 31.690 17.517 1.00 38.97 81 ALA A O 1
ATOM 640 N N . ALA A 1 83 ? 4.312 30.389 17.396 1.00 33.01 82 ALA A N 1
ATOM 641 C CA . ALA A 1 83 ? 5.175 31.300 18.159 1.00 33.56 82 ALA A CA 1
ATOM 642 C C . ALA A 1 83 ? 5.940 32.334 17.305 1.00 34.35 82 ALA A C 1
ATOM 643 O O . ALA A 1 83 ? 6.704 33.137 17.847 1.00 34.90 82 ALA A O 1
ATOM 645 N N . GLY A 1 84 ? 5.720 32.339 15.990 1.00 33.56 83 GLY A N 1
ATOM 646 C CA . GLY A 1 84 ? 6.343 33.323 15.118 1.00 31.80 83 GLY A CA 1
ATOM 647 C C . GLY A 1 84 ? 7.569 32.801 14.401 1.00 31.32 83 GLY A C 1
ATOM 648 O O . GLY A 1 84 ? 8.223 33.546 13.642 1.00 32.99 83 GLY A O 1
ATOM 649 N N . GLY A 1 85 ? 7.899 31.530 14.629 1.00 26.12 84 GLY A N 1
ATOM 650 C CA . GLY A 1 85 ? 8.844 30.830 13.755 1.00 24.69 84 GLY A CA 1
ATOM 651 C C . GLY A 1 85 ? 8.120 30.115 12.634 1.00 27.59 84 GLY A C 1
ATOM 652 O O . GLY A 1 85 ? 7.129 30.610 12.069 1.00 24.95 84 GLY A O 1
ATOM 653 N N . ASP A 1 86 ? 8.581 28.914 12.322 1.00 22.87 85 ASP A N 1
ATOM 654 C CA . ASP A 1 86 ? 7.960 28.110 11.276 1.00 23.08 85 ASP A CA 1
ATOM 655 C C . ASP A 1 86 ? 7.732 26.680 11.746 1.00 22.81 85 ASP A C 1
ATOM 656 O O . ASP A 1 86 ? 8.475 26.124 12.588 1.00 21.56 85 ASP A O 1
ATOM 661 N N . THR A 1 87 ? 6.666 26.094 11.228 1.00 21.62 86 THR A N 1
ATOM 662 C CA . THR A 1 87 ? 6.403 24.684 11.381 1.00 23.66 86 THR A CA 1
ATOM 663 C C . THR A 1 87 ? 6.543 24.098 9.997 1.00 20.15 86 THR A C 1
ATOM 664 O O . THR A 1 87 ? 5.701 24.355 9.115 1.00 22.60 86 THR A O 1
ATOM 668 N N . ALA A 1 88 ? 7.640 23.410 9.779 1.00 17.52 87 ALA A N 1
ATOM 669 C CA . ALA A 1 88 ? 7.895 22.752 8.548 1.00 19.61 87 ALA A CA 1
ATOM 670 C C . ALA A 1 88 ? 7.068 21.488 8.535 1.00 20.78 87 ALA A C 1
ATOM 671 O O . ALA A 1 88 ? 6.964 20.790 9.561 1.00 18.72 87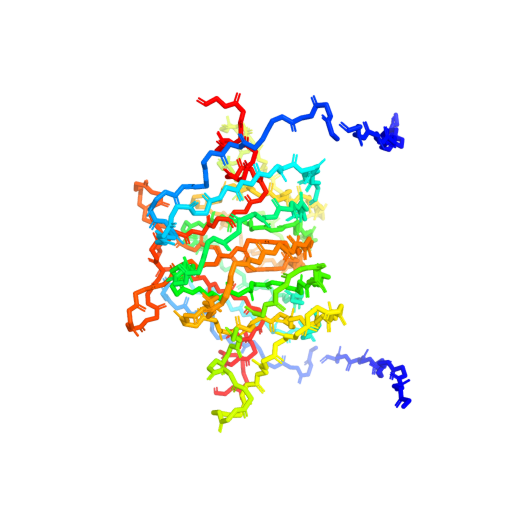 ALA A O 1
ATOM 673 N N . ILE A 1 89 ? 6.435 21.196 7.402 1.00 17.64 88 ILE A N 1
ATOM 674 C CA . ILE A 1 89 ? 5.593 19.998 7.275 1.00 17.99 88 ILE A CA 1
ATOM 675 C C . ILE A 1 89 ? 6.008 19.356 5.971 1.00 21.34 88 ILE A C 1
ATOM 676 O O . ILE A 1 89 ? 6.015 20.032 4.950 1.00 19.47 88 ILE A O 1
ATOM 681 N N . ALA A 1 90 ? 6.387 18.083 5.992 1.00 21.29 89 ALA A N 1
ATOM 682 C CA . ALA A 1 90 ? 6.957 17.444 4.803 1.00 18.06 89 ALA A CA 1
ATOM 683 C C . ALA A 1 90 ? 5.900 17.457 3.668 1.00 20.81 89 ALA A C 1
ATOM 684 O O . ALA A 1 90 ? 4.694 17.218 3.915 1.00 22.37 89 ALA A O 1
ATOM 686 N N . PRO A 1 91 ? 6.316 17.786 2.434 1.00 18.85 90 PRO A N 1
ATOM 687 C CA . PRO A 1 91 ? 7.590 18.281 1.964 1.00 18.54 90 PRO A CA 1
ATOM 688 C C . PRO A 1 91 ? 7.799 19.770 2.227 1.00 17.74 90 PRO A C 1
ATOM 689 O O . PRO A 1 91 ? 7.081 20.642 1.712 1.00 16.36 90 PRO A O 1
ATOM 693 N N . GLY A 1 92 ? 8.821 20.093 3.017 1.00 18.93 91 GLY A N 1
ATOM 694 C CA . GLY A 1 92 ? 9.103 21.493 3.372 1.00 16.75 91 GLY A CA 1
ATOM 695 C C . GLY A 1 92 ? 10.544 21.865 3.132 1.00 18.02 91 GLY A C 1
ATOM 696 O O . GLY A 1 92 ? 11.447 21.046 3.389 1.00 18.31 91 GLY A O 1
ATOM 697 N N . TYR A 1 93 ? 10.762 23.105 2.682 1.00 15.88 92 TYR A N 1
ATOM 698 C CA . TYR A 1 93 ? 12.096 23.681 2.466 1.00 15.12 92 TYR A CA 1
ATOM 699 C C . TYR A 1 93 ? 12.250 24.876 3.412 1.00 16.15 92 TYR A C 1
ATOM 700 O O . TYR A 1 93 ? 11.313 25.645 3.582 1.00 15.66 92 TYR A O 1
ATOM 709 N N . GLY A 1 94 ? 13.421 25.051 4.013 1.00 16.21 93 GLY A N 1
ATOM 710 C CA . GLY A 1 94 ? 13.715 26.208 4.816 1.00 15.99 93 GLY A CA 1
ATOM 711 C C . GLY A 1 94 ? 15.081 26.775 4.554 1.00 17.30 93 GLY A C 1
ATOM 712 O O . GLY A 1 94 ? 16.024 26.004 4.322 1.00 15.59 93 GLY A O 1
ATOM 713 N N . TYR A 1 95 ? 15.187 28.080 4.658 1.00 17.36 94 TYR A N 1
ATOM 714 C CA . TYR A 1 95 ? 16.464 28.791 4.597 1.00 15.43 94 TYR A CA 1
ATOM 715 C C . TYR A 1 95 ? 16.633 29.397 5.964 1.00 17.51 94 TYR A C 1
ATOM 716 O O . TYR A 1 95 ? 15.805 30.252 6.354 1.00 16.29 94 TYR A O 1
ATOM 725 N N . GLU A 1 96 ? 17.657 28.932 6.679 1.00 17.62 95 GLU A N 1
ATOM 726 C CA . GLU A 1 96 ? 17.980 29.432 8.015 1.00 19.22 95 GLU A CA 1
ATOM 727 C C . GLU A 1 96 ? 19.220 30.301 7.856 1.00 16.61 95 GLU A C 1
ATOM 728 O O . GLU A 1 96 ? 20.289 29.798 7.596 1.00 17.39 95 GLU A O 1
ATOM 734 N N . SER A 1 97 ? 19.043 31.628 7.927 1.00 18.30 96 SER A N 1
ATOM 735 C CA . SER A 1 97 ? 20.094 32.594 7.575 1.00 15.42 96 SER A CA 1
ATOM 736 C C . SER A 1 97 ? 21.214 32.622 8.606 1.00 15.74 96 SER A C 1
ATOM 737 O O . SER A 1 97 ? 21.084 32.127 9.750 1.00 18.71 96 SER A O 1
ATOM 740 N N . ALA A 1 98 ? 22.340 33.118 8.148 1.00 16.91 97 ALA A N 1
ATOM 741 C CA . ALA A 1 98 ? 23.406 33.422 9.086 1.00 14.60 97 ALA A CA 1
ATOM 742 C C . ALA A 1 98 ? 22.836 34.195 10.296 1.00 15.82 97 ALA A C 1
ATOM 743 O O . ALA A 1 98 ? 22.089 35.179 10.179 1.00 17.16 97 ALA A O 1
ATOM 745 N N . ASN A 1 99 ? 23.267 33.760 11.468 1.00 18.59 98 ASN A N 1
ATOM 746 C CA . ASN A 1 99 ? 22.868 34.299 12.768 1.00 19.77 98 ASN A CA 1
ATOM 747 C C . ASN A 1 99 ? 21.571 33.731 13.301 1.00 17.23 98 ASN A C 1
ATOM 748 O O . ASN A 1 99 ? 21.135 34.125 14.397 1.00 22.44 98 ASN A O 1
ATOM 753 N N . ALA A 1 100 ? 20.883 32.879 12.543 1.00 16.96 99 ALA A N 1
ATOM 754 C CA . ALA A 1 100 ? 19.644 32.296 13.063 1.00 17.15 99 ALA A CA 1
ATOM 755 C C . ALA A 1 100 ? 19.850 31.594 14.402 1.00 16.30 99 ALA A C 1
ATOM 756 O O . ALA A 1 100 ? 20.769 30.795 14.542 1.00 18.26 99 ALA A O 1
ATOM 758 N N . ARG A 1 101 ? 18.963 31.872 15.364 1.00 18.23 100 ARG A N 1
ATOM 759 C CA . ARG A 1 101 ? 19.014 31.254 16.701 1.00 15.76 100 ARG A CA 1
ATOM 760 C C . ARG A 1 101 ? 17.937 30.207 16.828 1.00 17.93 100 ARG A C 1
ATOM 761 O O . ARG A 1 101 ? 16.741 30.493 16.657 1.00 22.10 100 ARG A O 1
ATOM 764 N N . HIS A 1 102 ? 18.394 28.995 17.106 1.00 17.67 101 HIS A N 1
ATOM 765 C CA . HIS A 1 102 ? 17.551 27.797 17.147 1.00 16.39 101 HIS A CA 1
ATOM 766 C C . HIS A 1 102 ? 17.578 27.264 18.585 1.00 16.70 101 HIS A C 1
ATOM 767 O O . HIS A 1 102 ? 18.413 26.398 18.898 1.00 18.05 101 HIS A O 1
ATOM 774 N N . ASP A 1 103 ? 16.781 27.858 19.487 1.00 17.26 102 ASP A N 1
ATOM 775 C CA . ASP A 1 103 ? 16.758 27.458 20.919 1.00 17.75 102 ASP A CA 1
ATOM 776 C C . ASP A 1 103 ? 16.352 26.017 21.153 1.00 16.42 102 ASP A C 1
ATOM 777 O O . ASP A 1 103 ? 16.945 25.324 21.994 1.00 18.47 102 ASP A O 1
ATOM 782 N N . LYS A 1 104 ? 15.382 25.537 20.406 1.00 16.56 103 LYS A N 1
ATOM 783 C CA . LYS A 1 104 ? 14.915 24.169 20.530 1.00 19.37 103 LYS A CA 1
ATOM 784 C C . LYS A 1 104 ? 14.176 23.747 19.273 1.00 18.07 103 LYS A C 1
ATOM 785 O O . LYS A 1 104 ? 12.945 23.709 19.215 1.00 19.60 103 LYS A O 1
ATOM 791 N N . THR A 1 105 ? 14.938 23.376 18.264 1.00 15.96 104 THR A N 1
ATOM 792 C CA . THR A 1 105 ? 14.389 22.786 17.094 1.00 14.07 104 THR A CA 1
ATOM 793 C C . THR A 1 105 ? 13.902 21.438 17.521 1.00 14.23 104 THR A C 1
ATOM 794 O O . THR A 1 105 ? 14.642 20.689 18.137 1.00 18.20 104 THR A O 1
ATOM 798 N N . GLU A 1 106 ? 12.661 21.136 17.205 1.00 16.76 105 GLU A N 1
ATOM 799 C CA . GLU A 1 106 ? 12.038 19.911 17.718 1.00 15.38 105 GLU A CA 1
ATOM 800 C C . GLU A 1 106 ? 11.105 19.301 16.689 1.00 16.66 105 GLU A C 1
ATOM 801 O O . GLU A 1 106 ? 10.655 19.961 15.766 1.00 16.48 105 GLU A O 1
ATOM 807 N N . PHE A 1 107 ? 10.755 18.059 16.951 1.00 15.60 106 PHE A N 1
ATOM 808 C CA . PHE A 1 107 ? 10.076 17.163 16.021 1.00 14.78 106 PHE A CA 1
ATOM 809 C C . PHE A 1 107 ? 8.850 16.556 16.646 1.00 15.33 106 PHE A C 1
ATOM 810 O O . PHE A 1 107 ? 8.889 15.539 17.300 1.00 15.27 106 PHE A O 1
ATOM 818 N N . PRO A 1 108 ? 7.710 17.239 16.515 1.00 16.00 107 PRO A N 1
ATOM 819 C CA . PRO A 1 108 ? 6.439 16.739 17.017 1.00 16.90 107 PRO A CA 1
ATOM 820 C C . PRO A 1 108 ? 6.034 15.405 16.455 1.00 14.76 107 PRO A C 1
ATOM 821 O O . PRO A 1 108 ? 5.399 14.616 17.152 1.00 16.07 107 PRO A O 1
ATOM 825 N N . VAL A 1 109 ? 6.477 15.130 15.221 1.00 15.32 108 VAL A N 1
ATOM 826 C CA . VAL A 1 109 ? 6.201 13.906 14.494 1.00 15.19 108 VAL A CA 1
ATOM 827 C C . VAL A 1 109 ? 7.548 13.283 14.073 1.00 15.67 108 VAL A C 1
ATOM 828 O O . VAL A 1 109 ? 8.533 14.002 13.906 1.00 16.29 108 VAL A O 1
ATOM 832 N N . ALA A 1 110 ? 7.590 11.963 13.952 1.00 16.86 109 ALA A N 1
ATOM 833 C CA . ALA A 1 110 ? 8.785 11.285 13.468 1.00 18.82 109 ALA A CA 1
ATOM 834 C C . ALA A 1 110 ? 9.100 11.914 12.115 1.00 16.31 109 ALA A C 1
ATOM 835 O O . ALA A 1 110 ? 8.214 12.012 11.250 1.00 15.92 109 ALA A O 1
ATOM 837 N N . SER A 1 111 ? 10.364 12.368 11.959 1.00 14.66 110 SER A N 1
ATOM 838 C CA . SER A 1 111 ? 10.756 13.187 10.818 1.00 17.49 110 SER A CA 1
ATOM 839 C C . SER A 1 111 ? 12.070 12.780 10.192 1.00 17.68 110 SER A C 1
ATOM 840 O O . SER A 1 111 ? 12.905 12.118 10.802 1.00 14.99 110 SER A O 1
ATOM 843 N N . GLU A 1 112 ? 12.282 13.213 8.968 1.00 16.34 111 GLU A N 1
ATOM 844 C CA . GLU A 1 112 ? 13.548 13.040 8.294 1.00 16.95 111 GLU A CA 1
ATOM 845 C C . GLU A 1 112 ? 13.790 14.329 7.587 1.00 17.16 111 GLU A C 1
ATOM 846 O O . GLU A 1 112 ? 12.868 14.867 6.950 1.00 15.55 111 GLU A O 1
ATOM 852 N N . PHE A 1 113 ? 14.987 14.873 7.726 1.00 14.26 112 PHE A N 1
ATOM 853 C CA . PHE A 1 113 ? 15.405 16.094 7.020 1.00 18.04 112 PHE A CA 1
ATOM 854 C C . PHE A 1 113 ? 16.851 16.059 6.666 1.00 17.35 112 PHE A C 1
ATOM 855 O O . PHE A 1 113 ? 17.699 15.506 7.407 1.00 15.64 112 PHE A O 1
ATOM 863 N N . TYR A 1 114 ? 17.091 16.624 5.494 1.00 17.37 113 TYR A N 1
ATOM 864 C CA . TYR A 1 114 ? 18.390 16.814 4.871 1.00 17.65 113 TYR A CA 1
ATOM 865 C C . TYR A 1 114 ? 18.737 18.276 5.052 1.00 18.83 113 TYR A C 1
ATOM 866 O O . TYR A 1 114 ? 17.878 19.147 4.853 1.00 17.90 113 TYR A O 1
ATOM 883 N N A SER A 1 116 ? 22.081 21.262 4.714 0.50 16.28 115 SER A N 1
ATOM 884 N N B SER A 1 116 ? 22.099 21.263 4.705 0.50 15.62 115 SER A N 1
ATOM 885 C CA A SER A 1 116 ? 23.397 21.721 4.394 0.50 19.95 115 SER A CA 1
ATOM 886 C CA B SER A 1 116 ? 23.435 21.718 4.374 0.50 19.43 115 SER A CA 1
ATOM 887 C C A SER A 1 116 ? 23.641 22.943 5.280 0.50 17.41 115 SER A C 1
ATOM 888 C C B SER A 1 116 ? 23.703 23.030 5.112 0.50 17.70 115 SER A C 1
ATOM 889 O O A SER A 1 116 ? 22.725 23.705 5.598 0.50 16.95 115 SER A O 1
ATOM 890 O O B SER A 1 116 ? 22.899 23.981 5.072 0.50 16.71 115 SER A O 1
ATOM 895 N N . PHE A 1 117 ? 24.888 23.060 5.712 1.00 16.58 116 PHE A N 1
ATOM 896 C CA . PHE A 1 117 ? 25.366 24.106 6.618 1.00 17.15 116 PHE A CA 1
ATOM 897 C C . PHE A 1 117 ? 26.606 24.761 6.087 1.00 17.95 116 PHE A C 1
ATOM 898 O O . PHE A 1 117 ? 27.558 24.073 5.737 1.00 17.69 116 PHE A O 1
ATOM 906 N N . LEU A 1 118 ? 26.622 26.084 6.061 1.00 15.91 117 LEU A N 1
ATOM 907 C CA . LEU A 1 118 ? 27.837 26.809 5.759 1.00 17.33 117 LEU A CA 1
ATOM 908 C C . LEU A 1 118 ? 28.353 27.251 7.102 1.00 15.92 117 LEU A C 1
ATOM 909 O O . LEU A 1 118 ? 27.758 28.073 7.818 1.00 19.42 117 LEU A O 1
ATOM 914 N N . GLY A 1 119 ? 29.418 26.616 7.503 1.00 13.74 118 GLY A N 1
ATOM 915 C CA . GLY A 1 119 ? 30.097 26.913 8.729 1.00 15.86 118 GLY A CA 1
ATOM 916 C C . GLY A 1 119 ? 29.474 26.198 9.923 1.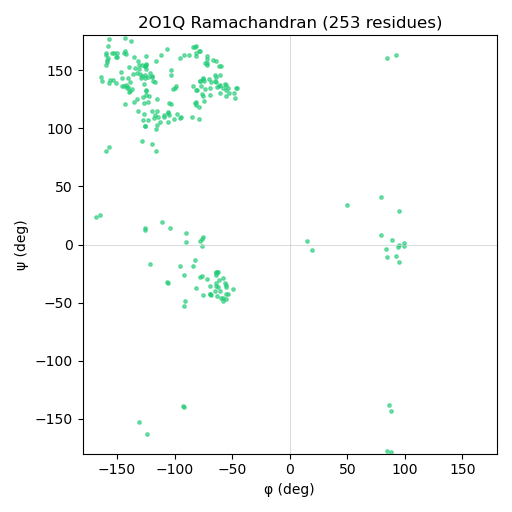00 14.72 118 GLY A C 1
ATOM 917 O O . GLY A 1 119 ? 28.601 25.319 9.801 1.00 15.24 118 GLY A O 1
ATOM 918 N N . PRO A 1 120 ? 30.026 26.465 11.111 1.00 16.20 119 PRO A N 1
ATOM 919 C CA . PRO A 1 120 ? 29.559 25.704 12.291 1.00 17.38 119 PRO A CA 1
ATOM 920 C C . PRO A 1 120 ? 28.299 26.160 12.950 1.00 17.25 119 PRO A C 1
ATOM 921 O O . PRO A 1 120 ? 27.702 27.160 12.565 1.00 18.53 119 PRO A O 1
ATOM 925 N N . LEU A 1 121 ? 27.831 25.330 13.869 1.00 17.98 120 LEU A N 1
ATOM 926 C CA . LEU A 1 121 ? 26.786 25.711 14.804 1.00 16.97 120 LEU A CA 1
ATOM 927 C C . LEU A 1 121 ? 27.466 26.059 16.125 1.00 16.11 120 LEU A C 1
ATOM 928 O O . LEU A 1 121 ? 28.337 25.282 16.621 1.00 18.30 120 LEU A O 1
ATOM 933 N N . THR A 1 122 ? 27.042 27.173 16.717 1.00 17.41 121 THR A N 1
ATOM 934 C CA . THR A 1 122 ? 27.443 27.541 18.072 1.00 14.85 121 THR A CA 1
ATOM 935 C C . THR A 1 122 ? 26.344 27.060 19.032 1.00 16.38 121 THR A C 1
ATOM 936 O O . THR A 1 122 ? 25.257 27.618 19.068 1.00 16.93 121 THR A O 1
ATOM 940 N N . PHE A 1 123 ? 26.657 26.028 19.807 1.00 15.68 122 PHE A N 1
ATOM 941 C CA . PHE A 1 123 ? 25.746 25.604 20.840 1.00 18.17 122 PHE A CA 1
ATOM 942 C C . PHE A 1 123 ? 25.933 26.519 22.031 1.00 18.07 122 PHE A C 1
ATOM 943 O O . PHE A 1 123 ? 27.081 26.811 22.406 1.00 19.45 122 PHE A O 1
ATOM 951 N N . VAL A 1 124 ? 24.798 26.994 22.570 1.00 16.41 123 VAL A N 1
ATOM 952 C CA . VAL A 1 124 ? 24.777 28.065 23.565 1.00 19.04 123 VAL A CA 1
ATOM 953 C C . VAL A 1 124 ? 24.052 27.676 24.835 1.00 21.33 123 VAL A C 1
ATOM 954 O O . VAL A 1 124 ? 23.235 26.772 24.865 1.00 23.87 123 VAL A O 1
ATOM 958 N N . LYS A 1 125 ? 24.458 28.363 25.895 1.00 26.00 124 LYS A N 1
ATOM 959 C CA . LYS A 1 125 ? 23.795 28.332 27.197 1.00 28.54 124 LYS A CA 1
ATOM 960 C C . LYS A 1 125 ? 22.616 29.276 27.126 1.00 28.46 124 LYS A C 1
ATOM 961 O O . LYS A 1 125 ? 22.524 30.084 26.183 1.00 26.08 124 LYS A O 1
ATOM 967 N N . PRO A 1 126 ? 21.685 29.173 28.102 1.00 32.47 125 PRO A N 1
ATOM 968 C CA . PRO A 1 126 ? 20.539 30.091 28.125 1.00 36.11 125 PRO A CA 1
ATOM 969 C C . PRO A 1 126 ? 20.907 31.565 27.986 1.00 37.52 125 PRO A C 1
ATOM 970 O O . PRO A 1 126 ? 20.216 32.295 27.277 1.00 39.32 125 PRO A O 1
ATOM 974 N N . ASP A 1 127 ? 22.007 31.987 28.603 1.00 40.31 126 ASP A N 1
ATOM 975 C CA . ASP A 1 127 ? 22.457 33.379 28.496 1.00 42.30 126 ASP A CA 1
ATOM 976 C C . ASP A 1 127 ? 23.167 33.705 27.177 1.00 42.35 126 ASP A C 1
ATOM 977 O O . ASP A 1 127 ? 23.664 34.813 27.002 1.00 45.68 126 ASP A O 1
ATOM 982 N N . GLY A 1 128 ? 23.241 32.741 26.260 1.00 39.79 127 GLY A N 1
ATOM 983 C CA . GLY A 1 128 ? 23.837 32.980 24.952 1.00 36.61 127 GLY A CA 1
ATOM 984 C C . GLY A 1 128 ? 25.333 32.738 24.835 1.00 34.60 127 GLY A C 1
ATOM 985 O O . GLY A 1 128 ? 25.885 32.815 23.725 1.00 34.79 127 GLY A O 1
ATOM 986 N N A SER A 1 129 ? 25.982 32.440 25.960 0.50 32.57 128 SER A N 1
ATOM 987 N N B SER A 1 129 ? 25.999 32.466 25.959 0.50 32.56 128 SER A N 1
ATOM 988 C CA A SER A 1 129 ? 27.408 32.176 25.970 0.50 30.28 128 SER A CA 1
ATOM 989 C CA B SER A 1 129 ? 27.433 32.228 25.932 0.50 30.32 128 SER A CA 1
ATOM 990 C C A SER A 1 129 ? 27.680 30.871 25.234 0.50 25.91 128 SER A C 1
ATOM 991 C C B SER A 1 129 ? 27.693 30.893 25.247 0.50 25.95 128 SER A C 1
ATOM 992 O O A SER A 1 129 ? 26.885 29.933 25.316 0.50 24.77 128 SER A O 1
ATOM 993 O O B SER A 1 129 ? 26.903 29.955 25.377 0.50 25.05 128 SER A O 1
ATOM 998 N N . PRO A 1 130 ? 28.795 30.809 24.495 1.00 23.19 129 PRO A N 1
ATOM 999 C CA . PRO A 1 130 ? 29.105 29.593 23.772 1.00 20.41 129 PRO A CA 1
ATOM 1000 C C . PRO A 1 130 ? 29.522 28.413 24.641 1.00 22.19 129 PRO A C 1
ATOM 1001 O O . PRO A 1 130 ? 30.339 28.581 25.538 1.00 23.89 129 PRO A O 1
ATOM 1005 N N . ILE A 1 131 ? 28.941 27.241 24.360 1.00 21.26 130 ILE A N 1
ATOM 1006 C CA . ILE A 1 131 ? 29.409 25.957 24.887 1.00 22.08 130 ILE A CA 1
ATOM 1007 C C . ILE A 1 131 ? 30.414 25.283 23.958 1.00 20.23 130 ILE A C 1
ATOM 1008 O O . ILE A 1 131 ? 31.486 24.868 24.403 1.00 21.53 130 ILE A O 1
ATOM 1013 N N . ALA A 1 132 ? 30.074 25.208 22.672 1.00 19.65 131 ALA A N 1
ATOM 1014 C CA . ALA A 1 132 ? 30.830 24.399 21.702 1.00 17.58 131 ALA A CA 1
ATOM 1015 C C . ALA A 1 132 ? 30.546 24.997 20.329 1.00 17.93 131 ALA A C 1
ATOM 1016 O O . ALA A 1 132 ? 29.410 25.365 20.029 1.00 19.44 131 ALA A O 1
ATOM 1018 N N . VAL A 1 133 ? 31.566 25.086 19.504 1.00 18.56 132 VAL A N 1
ATOM 1019 C CA . VAL A 1 133 ? 31.421 25.467 18.126 1.00 18.37 132 VAL A CA 1
ATOM 1020 C C . VAL A 1 133 ? 31.678 24.260 17.266 1.00 18.82 132 VAL A C 1
ATOM 1021 O O . VAL A 1 133 ? 32.794 23.802 17.180 1.00 23.84 132 VAL A O 1
ATOM 1025 N N . ILE A 1 134 ? 30.638 23.771 16.618 1.00 15.18 133 ILE A N 1
ATOM 1026 C CA . ILE A 1 134 ? 30.636 22.456 16.000 1.00 15.73 133 ILE A CA 1
ATOM 1027 C C . ILE A 1 134 ? 30.453 22.603 14.498 1.00 16.98 133 ILE A C 1
ATOM 1028 O O . ILE A 1 134 ? 29.402 23.014 14.038 1.00 18.27 133 ILE A O 1
ATOM 1033 N N . GLY A 1 135 ? 31.512 22.283 13.756 1.00 18.27 134 GLY A N 1
ATOM 1034 C CA . GLY A 1 135 ? 31.440 22.376 12.327 1.00 18.51 134 GLY A CA 1
ATOM 1035 C C . GLY A 1 135 ? 31.916 21.172 11.592 1.00 16.19 134 GLY A C 1
ATOM 1036 O O . GLY A 1 135 ? 31.953 20.083 12.139 1.00 16.43 134 GLY A O 1
ATOM 1037 N N . TRP A 1 136 ? 32.389 21.385 10.369 1.00 15.28 135 TRP A N 1
ATOM 1038 C CA . TRP A 1 136 ? 32.680 20.258 9.447 1.00 15.93 135 TRP A CA 1
ATOM 1039 C C . TRP A 1 136 ? 33.620 19.239 10.000 1.00 17.68 135 TRP A C 1
ATOM 1040 O O . TRP A 1 136 ? 33.423 18.074 9.791 1.00 16.91 135 TRP A O 1
ATOM 1051 N N . GLU A 1 137 ? 34.661 19.726 10.655 1.00 15.81 136 GLU A N 1
ATOM 1052 C CA . GLU A 1 137 ? 35.686 18.895 11.208 1.00 16.52 136 GLU A CA 1
ATOM 1053 C C . GLU A 1 137 ? 35.162 18.071 12.393 1.00 17.33 136 GLU A C 1
ATOM 1054 O O . GLU A 1 137 ? 35.541 16.905 12.577 1.00 18.30 136 GLU A O 1
ATOM 1060 N N . ASP A 1 138 ? 34.378 18.724 13.237 1.00 14.67 137 ASP A N 1
ATOM 1061 C CA . ASP A 1 138 ? 33.720 18.058 14.339 1.00 14.33 137 ASP A CA 1
ATOM 1062 C C . ASP A 1 138 ? 32.746 17.008 13.835 1.00 17.55 137 ASP A C 1
ATOM 1063 O O . ASP A 1 138 ? 32.694 15.890 14.312 1.00 17.33 137 ASP A O 1
ATOM 1068 N N . ALA A 1 139 ? 31.977 17.374 12.830 1.00 17.10 138 ALA A N 1
ATOM 1069 C CA . ALA A 1 139 ? 31.059 16.441 12.217 1.00 17.92 138 ALA A CA 1
ATOM 1070 C C . ALA A 1 139 ? 31.750 15.238 11.639 1.00 17.19 138 ALA A C 1
ATOM 1071 O O . ALA A 1 139 ? 31.311 14.135 11.867 1.00 16.99 138 ALA A O 1
ATOM 1073 N N . GLN A 1 140 ? 32.827 15.453 10.923 1.00 16.88 139 GLN A N 1
ATOM 1074 C CA . GLN A 1 140 ? 33.531 14.370 10.283 1.00 14.78 139 GLN A CA 1
ATOM 1075 C C . GLN A 1 140 ? 34.091 13.457 11.337 1.00 16.42 139 GLN A C 1
ATOM 1076 O O . GLN A 1 140 ? 34.083 12.263 11.172 1.00 17.02 139 GLN A O 1
ATOM 1082 N N . GLY A 1 141 ? 34.616 14.008 12.420 1.00 17.38 140 GLY A N 1
ATOM 1083 C CA . GLY A 1 141 ? 35.220 13.183 13.454 1.00 16.62 140 GLY A CA 1
ATOM 1084 C C . GLY A 1 141 ? 34.151 12.378 14.187 1.00 17.47 140 GLY A C 1
ATOM 1085 O O . GLY A 1 141 ? 34.361 11.225 14.508 1.00 18.81 140 GLY A O 1
ATOM 1086 N N . ALA A 1 142 ? 33.026 13.005 14.510 1.00 16.81 141 ALA A N 1
ATOM 1087 C CA . ALA A 1 142 ? 31.939 12.287 15.194 1.00 17.55 141 ALA A CA 1
ATOM 1088 C C . ALA A 1 142 ? 31.373 11.175 14.306 1.00 18.97 141 ALA A C 1
ATOM 1089 O O . ALA A 1 142 ? 30.984 10.122 14.813 1.00 20.74 141 ALA A O 1
ATOM 1091 N N . TRP A 1 143 ? 31.362 11.374 12.999 1.00 16.54 142 TRP A N 1
ATOM 1092 C CA . TRP A 1 143 ? 30.842 10.397 12.058 1.00 20.44 142 TRP A CA 1
ATOM 1093 C C . TRP A 1 143 ? 31.768 9.226 11.831 1.00 20.90 142 TRP A C 1
ATOM 1094 O O . TRP A 1 143 ? 31.332 8.065 11.824 1.00 22.60 142 TRP A O 1
ATOM 1105 N N . ALA A 1 144 ? 33.050 9.527 11.686 1.00 22.81 143 ALA A N 1
ATOM 1106 C CA . ALA A 1 144 ? 34.013 8.657 11.015 1.00 28.72 143 ALA A CA 1
ATOM 1107 C C . ALA A 1 144 ? 35.186 8.254 11.894 1.00 30.97 143 ALA A C 1
ATOM 1108 O O . ALA A 1 144 ? 35.881 7.292 11.558 1.00 33.74 143 ALA A O 1
ATOM 1110 N N . ALA A 1 145 ? 35.414 8.960 13.002 1.00 33.66 144 ALA A N 1
ATOM 1111 C CA . ALA A 1 145 ? 36.464 8.614 13.975 1.00 35.07 144 ALA A CA 1
ATOM 1112 C C . ALA A 1 145 ? 35.887 8.039 15.279 1.00 38.23 144 ALA A C 1
ATOM 1113 O O . ALA A 1 145 ? 34.678 7.794 15.424 1.00 41.49 144 ALA A O 1
ATOM 1122 N N . LEU B 1 3 ? 10.092 39.934 -6.218 1.00 32.02 2 LEU B N 1
ATOM 1123 C CA . LEU B 1 3 ? 11.324 39.136 -6.473 1.00 25.43 2 LEU B CA 1
ATOM 1124 C C . LEU B 1 3 ? 12.486 39.815 -5.771 1.00 22.90 2 LEU B C 1
ATOM 1125 O O . LEU B 1 3 ? 12.491 41.058 -5.653 1.00 26.36 2 LEU B O 1
ATOM 1130 N N . LYS B 1 4 ? 13.485 39.036 -5.354 1.00 20.13 3 LYS B N 1
ATOM 1131 C CA . LYS B 1 4 ? 14.680 39.566 -4.719 1.00 19.16 3 LYS B CA 1
ATOM 1132 C C . LYS B 1 4 ? 15.535 40.360 -5.682 1.00 19.86 3 LYS B C 1
ATOM 1133 O O . LYS B 1 4 ? 15.683 40.011 -6.851 1.00 21.47 3 LYS B O 1
ATOM 1139 N N A SER B 1 5 ? 16.104 41.440 -5.162 0.50 20.02 4 SER B N 1
ATOM 1140 N N B SER B 1 5 ? 16.096 41.450 -5.163 0.50 18.60 4 SER B N 1
ATOM 1141 C CA A SER B 1 5 ? 16.984 42.303 -5.903 0.50 20.01 4 SER B CA 1
ATOM 1142 C CA B SER B 1 5 ? 17.014 42.295 -5.890 0.50 17.41 4 SER B CA 1
ATOM 1143 C C A SER B 1 5 ? 18.441 41.883 -5.733 0.50 17.18 4 SER B C 1
ATOM 1144 C C B SER B 1 5 ? 18.452 41.844 -5.745 0.50 15.21 4 SER B C 1
ATOM 1145 O O A SER B 1 5 ? 18.808 41.211 -4.770 0.50 19.42 4 SER B O 1
ATOM 1146 O O B SER B 1 5 ? 18.823 41.140 -4.806 0.50 18.00 4 SER B O 1
ATOM 1151 N N . LYS B 1 6 ? 19.270 42.336 -6.670 1.00 17.61 5 LYS B N 1
ATOM 1152 C CA . LYS B 1 6 ? 20.708 42.219 -6.555 1.00 19.21 5 LYS B CA 1
ATOM 1153 C C . LYS B 1 6 ? 21.159 43.072 -5.392 1.00 17.18 5 LYS B C 1
ATOM 1154 O O . LYS B 1 6 ? 20.488 44.058 -5.012 1.00 17.47 5 LYS B O 1
ATOM 1159 N N . ILE B 1 7 ? 22.276 42.676 -4.823 1.00 16.69 6 ILE B N 1
ATOM 1160 C CA . ILE B 1 7 ? 22.895 43.407 -3.747 1.00 15.85 6 ILE B CA 1
ATOM 1161 C C . ILE B 1 7 ? 23.558 44.651 -4.316 1.00 16.95 6 ILE B C 1
ATOM 1162 O O . ILE B 1 7 ? 24.119 44.627 -5.412 1.00 18.80 6 ILE B O 1
ATOM 1167 N N . LYS B 1 8 ? 23.457 45.751 -3.585 1.00 15.41 7 LYS B N 1
ATOM 1168 C CA . LYS B 1 8 ? 24.090 46.996 -4.018 1.00 18.08 7 LYS B CA 1
ATOM 1169 C C . LYS B 1 8 ? 25.607 46.935 -3.917 1.00 17.60 7 LYS B C 1
ATOM 1170 O O . LYS B 1 8 ? 26.169 46.356 -2.991 1.00 19.09 7 LYS B O 1
ATOM 1173 N N . GLU B 1 9 ? 26.291 47.542 -4.893 1.00 18.23 8 GLU B N 1
ATOM 1174 C CA . GLU B 1 9 ? 27.720 47.743 -4.826 1.00 17.65 8 GLU B CA 1
ATOM 1175 C C . GLU B 1 9 ? 28.046 48.802 -3.795 1.00 17.64 8 GLU B C 1
ATOM 1176 O O . GLU B 1 9 ? 27.202 49.642 -3.450 1.00 19.30 8 GLU B O 1
ATOM 1182 N N . GLU B 1 10 ? 29.253 48.719 -3.263 1.00 15.74 9 GLU B N 1
ATOM 1183 C CA . GLU B 1 10 ? 29.735 49.700 -2.284 1.00 15.88 9 GLU B CA 1
ATOM 1184 C C . GLU B 1 10 ? 31.093 50.241 -2.614 1.00 15.22 9 GLU B C 1
ATOM 1185 O O . GLU B 1 10 ? 31.883 49.592 -3.308 1.00 16.06 9 GLU B O 1
ATOM 1191 N N . TYR B 1 11 ? 31.329 51.449 -2.122 1.00 15.81 10 TYR B N 1
ATOM 1192 C CA . TYR B 1 11 ? 32.613 52.068 -2.227 1.00 16.57 10 TYR B CA 1
ATOM 1193 C C . TYR B 1 11 ? 32.933 52.795 -0.946 1.00 16.36 10 TYR B C 1
ATOM 1194 O O . TYR B 1 11 ? 32.095 53.526 -0.432 1.00 19.47 10 TYR B O 1
ATOM 1203 N N . VAL B 1 12 ? 34.148 52.648 -0.460 1.00 16.67 11 VAL B N 1
ATOM 1204 C CA . VAL B 1 12 ? 34.645 53.388 0.714 1.00 13.81 11 VAL B CA 1
ATOM 1205 C C . VAL B 1 12 ? 35.896 54.173 0.358 1.00 13.15 11 VAL B C 1
ATOM 1206 O O . VAL B 1 12 ? 36.881 53.572 -0.109 1.00 16.58 11 VAL B O 1
ATOM 1210 N N . GLN B 1 13 ? 35.873 55.484 0.555 1.00 14.55 12 GLN B N 1
ATOM 1211 C CA . GLN B 1 13 ? 37.074 56.298 0.420 1.00 14.76 12 GLN B CA 1
ATOM 1212 C C . GLN B 1 13 ? 37.845 56.172 1.733 1.00 14.62 12 GLN B C 1
ATOM 1213 O O . GLN B 1 13 ? 37.534 56.819 2.743 1.00 15.56 12 GLN B O 1
ATOM 1227 N N . ASP B 1 15 ? 40.726 56.894 3.114 1.00 17.06 14 ASP B N 1
ATOM 1228 C CA . ASP B 1 15 ? 41.415 57.961 3.795 1.00 18.03 14 ASP B CA 1
ATOM 1229 C C . ASP B 1 15 ? 40.437 59.000 4.377 1.00 22.21 14 ASP B C 1
ATOM 1230 O O . ASP B 1 15 ? 40.847 59.891 5.078 1.00 21.29 14 ASP B O 1
ATOM 1235 N N . GLN B 1 16 ? 39.145 58.859 4.118 1.00 17.24 15 GLN B N 1
ATOM 1236 C CA . GLN B 1 16 ? 38.148 59.728 4.720 1.00 17.92 15 GLN B CA 1
ATOM 1237 C C . GLN B 1 16 ? 37.431 58.984 5.841 1.00 19.40 15 GLN B C 1
ATOM 1238 O O . GLN B 1 16 ? 36.421 59.473 6.320 1.00 24.24 15 GLN B O 1
ATOM 1244 N N . VAL B 1 17 ? 37.977 57.848 6.275 1.00 17.40 16 VAL B N 1
ATOM 1245 C CA . VAL B 1 17 ? 37.513 57.104 7.429 1.00 19.83 16 VAL B CA 1
ATOM 1246 C C . VAL B 1 17 ? 38.643 57.147 8.453 1.00 21.88 16 VAL B C 1
ATOM 1247 O O . VAL B 1 17 ? 39.781 56.800 8.140 1.00 25.16 16 VAL B O 1
ATOM 1251 N N . ASP B 1 18 ? 38.330 57.604 9.663 1.00 23.49 17 ASP B N 1
ATOM 1252 C CA . ASP B 1 18 ? 39.283 57.572 10.754 1.00 23.73 17 ASP B CA 1
ATOM 1253 C C . ASP B 1 18 ? 39.448 56.175 11.316 1.00 21.89 17 ASP B C 1
ATOM 1254 O O . ASP B 1 18 ? 38.487 55.416 11.393 1.00 21.16 17 ASP B O 1
ATOM 1259 N N . TRP B 1 19 ? 40.682 55.852 11.699 1.00 21.00 18 TRP B N 1
ATOM 1260 C CA . TRP B 1 19 ? 40.964 54.678 12.518 1.00 22.62 18 TRP B CA 1
ATOM 1261 C C . TRP B 1 19 ? 40.157 54.742 13.796 1.00 20.62 18 TRP B C 1
ATOM 1262 O O . TRP B 1 19 ? 40.066 55.802 14.393 1.00 19.25 18 TRP B O 1
ATOM 1273 N N . LYS B 1 20 ? 39.590 53.629 14.220 1.00 21.74 19 LYS B N 1
ATOM 1274 C CA . LYS B 1 20 ? 38.989 53.486 15.557 1.00 23.84 19 LYS B CA 1
ATOM 1275 C C . LYS B 1 20 ? 39.762 52.441 16.349 1.00 20.13 19 LYS B C 1
ATOM 1276 O O . LYS B 1 20 ? 40.377 51.547 15.762 1.00 19.52 19 LYS B O 1
ATOM 1282 N N . PRO B 1 21 ? 39.666 52.487 17.688 1.00 20.57 20 PRO B N 1
ATOM 1283 C CA . PRO B 1 21 ? 40.306 51.416 18.458 1.00 21.00 20 PRO B CA 1
ATOM 1284 C C . PRO B 1 21 ? 39.595 50.067 18.271 1.00 22.86 20 PRO B C 1
ATOM 1285 O O . PRO B 1 21 ? 38.364 50.031 18.299 1.00 26.65 20 PRO B O 1
ATOM 1289 N N . PHE B 1 22 ? 40.365 48.992 18.044 1.00 22.64 21 PHE B N 1
ATOM 1290 C CA . PHE B 1 22 ? 39.888 47.632 17.964 1.00 22.15 21 PHE B CA 1
ATOM 1291 C C . PHE B 1 22 ? 39.648 47.124 19.383 1.00 22.30 21 PHE B C 1
ATOM 1292 O O . PHE B 1 22 ? 40.435 47.432 20.290 1.00 24.27 21 PHE B O 1
ATOM 1300 N N . PRO B 1 23 ? 38.569 46.361 19.589 1.00 25.67 22 PRO B N 1
ATOM 1301 C CA . PRO B 1 23 ? 38.247 45.928 20.945 1.00 27.41 22 PRO B CA 1
ATOM 1302 C C . PRO B 1 23 ? 39.409 45.344 21.751 1.00 27.45 22 PRO B C 1
ATOM 1303 O O . PRO B 1 23 ? 40.086 44.419 21.314 1.00 23.72 22 PRO B O 1
ATOM 1307 N N . ALA B 1 24 ? 39.606 45.918 22.934 1.00 26.93 23 ALA B N 1
ATOM 1308 C CA . ALA B 1 24 ? 40.583 45.438 23.903 1.00 23.94 23 ALA B CA 1
ATOM 1309 C C . ALA B 1 24 ? 40.317 44.034 24.400 1.00 23.53 23 ALA B C 1
ATOM 1310 O O . ALA B 1 24 ? 41.261 43.372 24.868 1.00 24.18 23 ALA B O 1
ATOM 1312 N N . ALA B 1 25 ? 39.067 43.565 24.328 1.00 23.44 24 ALA B N 1
ATOM 1313 C CA . ALA B 1 25 ? 38.739 42.249 24.842 1.00 22.77 24 ALA B CA 1
ATOM 1314 C C . ALA B 1 25 ? 39.480 41.192 24.053 1.00 22.43 24 ALA B C 1
ATOM 1315 O O . ALA B 1 25 ? 39.732 40.123 24.560 1.00 23.43 24 ALA B O 1
ATOM 1317 N N . PHE B 1 26 ? 39.847 41.503 22.815 1.00 19.88 25 PHE B N 1
ATOM 1318 C CA . PHE B 1 26 ? 40.299 40.486 21.870 1.00 22.80 25 PHE B CA 1
ATOM 1319 C C . PHE B 1 26 ? 41.669 40.807 21.276 1.00 19.78 25 PHE B C 1
ATOM 1320 O O . PHE B 1 26 ? 42.127 40.165 20.333 1.00 23.44 25 PHE B O 1
ATOM 1328 N N . SER B 1 27 ? 42.356 41.751 21.896 1.00 19.52 26 SER B N 1
ATOM 1329 C CA . SER B 1 27 ? 43.632 42.183 21.362 1.00 18.18 26 SER B CA 1
ATOM 1330 C C . SER B 1 27 ? 44.431 42.858 22.445 1.00 18.54 26 SER B C 1
ATOM 1331 O O . SER B 1 27 ? 43.873 43.218 23.479 1.00 22.54 26 SER B O 1
ATOM 1334 N N . THR B 1 28 ? 45.722 43.023 22.197 1.00 18.91 27 THR B N 1
ATOM 1335 C CA . THR B 1 28 ? 46.596 43.789 23.064 1.00 20.43 27 THR B CA 1
ATOM 1336 C C . THR B 1 28 ? 47.390 44.748 22.199 1.00 18.44 27 THR B C 1
ATOM 1337 O O . THR B 1 28 ? 47.559 44.536 21.013 1.00 18.69 27 THR B O 1
ATOM 1341 N N . GLY B 1 29 ? 47.887 45.807 22.811 1.00 16.47 28 GLY B N 1
ATOM 1342 C CA . GLY B 1 29 ? 48.832 46.693 22.123 1.00 16.51 28 GLY B CA 1
ATOM 1343 C C . GLY B 1 29 ? 48.286 47.933 21.433 1.00 18.69 28 GLY B C 1
ATOM 1344 O O . GLY B 1 29 ? 49.051 48.709 20.826 1.00 20.59 28 GLY B O 1
ATOM 1345 N N . GLY B 1 30 ? 46.980 48.119 21.489 1.00 19.80 29 GLY B N 1
ATOM 1346 C CA . GLY B 1 30 ? 46.372 49.294 20.910 1.00 18.22 29 GLY B CA 1
ATOM 1347 C C . GLY B 1 30 ? 46.204 49.225 19.412 1.00 18.71 29 GLY B C 1
ATOM 1348 O O . GLY B 1 30 ? 46.440 50.206 18.692 1.00 21.68 29 GLY B O 1
ATOM 1349 N N . ILE B 1 31 ? 45.811 48.073 18.942 1.00 17.93 30 ILE B N 1
ATOM 1350 C CA . ILE B 1 31 ? 45.441 47.930 17.537 1.00 19.69 30 ILE B CA 1
ATOM 1351 C C . ILE B 1 31 ? 44.261 48.843 17.212 1.00 17.25 30 ILE B C 1
ATOM 1352 O O . ILE B 1 31 ? 43.327 48.990 18.030 1.00 19.69 30 ILE B O 1
ATOM 1357 N N . ARG B 1 32 ? 44.346 49.504 16.058 1.00 16.06 31 ARG B N 1
ATOM 1358 C CA . ARG B 1 32 ? 43.249 50.279 15.475 1.00 17.86 31 ARG B CA 1
ATOM 1359 C C . ARG B 1 32 ? 42.735 49.613 14.179 1.00 17.97 31 ARG B C 1
ATOM 1360 O O . ARG B 1 32 ? 43.403 48.762 13.579 1.00 17.55 31 ARG B O 1
ATOM 1368 N N . TRP B 1 33 ? 41.544 49.989 13.740 1.00 17.42 32 TRP B N 1
ATOM 1369 C CA . TRP B 1 33 ? 40.977 49.358 12.540 1.00 14.75 32 TRP B CA 1
ATOM 1370 C C . TRP B 1 33 ? 40.014 50.292 11.817 1.00 17.38 32 TRP B C 1
ATOM 1371 O O . TRP B 1 33 ? 39.624 51.350 12.337 1.00 16.95 32 TRP B O 1
ATOM 1382 N N . LYS B 1 34 ? 39.725 49.908 10.591 1.00 17.99 33 LYS B N 1
ATOM 1383 C CA . LYS B 1 34 ? 38.650 50.440 9.778 1.00 16.95 33 LYS B CA 1
ATOM 1384 C C . LYS B 1 34 ? 37.926 49.246 9.226 1.00 17.50 33 LYS B C 1
ATOM 1385 O O . LYS B 1 34 ? 38.497 48.421 8.493 1.00 17.81 33 LYS B O 1
ATOM 1391 N N . LEU B 1 35 ? 36.679 49.116 9.651 1.00 15.53 34 LEU B N 1
ATOM 1392 C CA . LEU B 1 35 ? 35.788 48.140 9.053 1.00 15.71 34 LEU B CA 1
ATOM 1393 C C . LEU B 1 35 ? 35.331 48.638 7.699 1.00 16.48 34 LEU B C 1
ATOM 1394 O O . LEU B 1 35 ? 34.807 49.700 7.602 1.00 18.69 34 LEU B O 1
ATOM 1399 N N . LEU B 1 36 ? 35.488 47.817 6.676 1.00 16.35 35 LEU B N 1
ATOM 1400 C CA . LEU B 1 36 ? 35.217 48.212 5.288 1.00 15.94 35 LEU B CA 1
ATOM 1401 C C . LEU B 1 36 ? 33.949 47.611 4.727 1.00 15.59 35 LEU B C 1
ATOM 1402 O O . LEU B 1 36 ? 33.269 48.235 3.933 1.00 15.88 35 LEU B O 1
ATOM 1407 N N . HIS B 1 37 ? 33.586 46.411 5.159 1.00 17.85 36 HIS B N 1
ATOM 1408 C CA . HIS B 1 37 ? 32.445 45.741 4.572 1.00 14.35 36 HIS B CA 1
ATOM 1409 C C . HIS B 1 37 ? 31.963 44.624 5.451 1.00 17.19 36 HIS B C 1
ATOM 1410 O O . HIS B 1 37 ? 32.764 43.909 6.023 1.00 16.04 36 HIS B O 1
ATOM 1417 N N . VAL B 1 38 ? 30.653 44.464 5.542 1.00 16.09 37 VAL B N 1
ATOM 1418 C CA . VAL B 1 38 ? 30.102 43.217 6.027 1.00 14.67 37 VAL B CA 1
ATOM 1419 C C . VAL B 1 38 ? 29.094 42.615 5.056 1.00 15.18 37 VAL B C 1
ATOM 1420 O O . VAL B 1 38 ? 28.373 43.353 4.403 1.00 17.74 37 VAL B O 1
ATOM 1424 N N . SER B 1 39 ? 29.036 41.288 4.965 1.00 14.73 38 SER B N 1
ATOM 1425 C CA . SER B 1 39 ? 28.087 40.580 4.107 1.00 14.66 38 SER B CA 1
ATOM 1426 C C . SER B 1 39 ? 27.151 39.787 5.002 1.00 15.79 38 SER B C 1
ATOM 1427 O O . SER B 1 39 ? 27.521 38.702 5.533 1.00 15.72 38 SER B O 1
ATOM 1430 N N . PRO B 1 40 ? 25.940 40.279 5.189 1.00 14.73 39 PRO B N 1
ATOM 1431 C CA . PRO B 1 40 ? 25.010 39.590 6.080 1.00 14.89 39 PRO B CA 1
ATOM 1432 C C . PRO B 1 40 ? 24.635 38.177 5.683 1.00 18.40 39 PRO B C 1
ATOM 1433 O O . PRO B 1 40 ? 24.289 37.347 6.540 1.00 17.52 39 PRO B O 1
ATOM 1437 N N . GLU B 1 41 ? 24.613 37.891 4.392 1.00 15.84 40 GLU B N 1
ATOM 1438 C CA . GLU B 1 41 ? 24.111 36.621 3.930 1.00 16.28 40 GLU B CA 1
ATOM 1439 C C . GLU B 1 41 ? 25.110 35.477 4.166 1.00 14.24 40 GLU B C 1
ATOM 1440 O O . GLU B 1 41 ? 24.770 34.486 4.804 1.00 14.46 40 GLU B O 1
ATOM 1454 N N . GLY B 1 43 ? 27.995 35.877 5.796 1.00 14.94 42 GLY B N 1
ATOM 1455 C CA . GLY B 1 43 ? 28.795 36.129 6.996 1.00 16.76 42 GLY B CA 1
ATOM 1456 C C . GLY B 1 43 ? 30.243 36.488 6.821 1.00 17.28 42 GLY B C 1
ATOM 1457 O O . GLY B 1 43 ? 31.052 36.303 7.734 1.00 16.23 42 GLY B O 1
ATOM 1458 N N . SER B 1 44 ? 30.603 37.053 5.682 1.00 15.92 43 SER B N 1
ATOM 1459 C CA . SER B 1 44 ? 31.937 37.503 5.501 1.00 19.41 43 SER B CA 1
ATOM 1460 C C . SER B 1 44 ? 32.027 38.962 5.916 1.00 15.75 43 SER B C 1
ATOM 1461 O O . SER B 1 44 ? 31.031 39.692 6.094 1.00 16.12 43 SER B O 1
ATOM 1464 N N . TRP B 1 45 ? 33.262 39.414 6.129 1.00 16.98 44 TRP B N 1
ATOM 1465 C CA . TRP B 1 45 ? 33.545 40.764 6.548 1.00 18.27 44 TRP B CA 1
ATOM 1466 C C . TRP B 1 45 ? 34.991 41.077 6.207 1.00 17.47 44 TRP B C 1
ATOM 1467 O O . TRP B 1 45 ? 35.838 40.182 6.122 1.00 16.24 44 TRP B O 1
ATOM 1478 N N . THR B 1 46 ? 35.278 42.350 6.029 1.00 14.87 45 THR B N 1
ATOM 1479 C CA . THR B 1 46 ? 36.592 42.824 5.582 1.00 16.58 45 THR B CA 1
ATOM 1480 C C . THR B 1 46 ? 36.958 44.106 6.295 1.00 15.60 45 THR B C 1
ATOM 1481 O O . THR B 1 46 ? 36.135 44.993 6.459 1.00 15.30 45 THR B O 1
ATOM 1485 N N . ALA B 1 47 ? 38.218 44.180 6.717 1.00 15.16 46 ALA B N 1
ATOM 1486 C CA . ALA B 1 47 ? 38.721 45.284 7.504 1.00 16.11 46 ALA B CA 1
ATOM 1487 C C . ALA B 1 47 ? 40.191 45.513 7.242 1.00 14.19 46 ALA B C 1
ATOM 1488 O O . ALA B 1 47 ? 40.890 44.635 6.713 1.00 16.08 46 ALA B O 1
ATOM 1490 N N . ILE B 1 48 ? 40.677 46.703 7.601 1.00 17.16 47 ILE B N 1
ATOM 1491 C CA . ILE B 1 48 ? 42.108 46.969 7.586 1.00 17.34 47 ILE B CA 1
ATOM 1492 C C . ILE B 1 48 ? 42.523 47.324 9.026 1.00 15.24 47 ILE B C 1
ATOM 1493 O O . ILE B 1 48 ? 41.695 47.908 9.797 1.00 15.54 47 ILE B O 1
ATOM 1498 N N . PHE B 1 49 ? 43.726 46.924 9.407 1.00 17.52 48 PHE B N 1
ATOM 1499 C CA . PHE B 1 49 ? 44.188 47.020 10.756 1.00 13.27 48 PHE B CA 1
ATOM 1500 C C . PHE B 1 49 ? 45.527 47.754 10.832 1.00 14.99 48 PHE B C 1
ATOM 1501 O O . PHE B 1 49 ? 46.405 47.522 10.017 1.00 18.12 48 PHE B O 1
ATOM 1509 N N . ASP B 1 50 ? 45.652 48.622 11.817 1.00 16.87 49 ASP B N 1
ATOM 1510 C CA . ASP B 1 50 ? 46.871 49.360 12.179 1.00 17.13 49 ASP B CA 1
ATOM 1511 C C . ASP B 1 50 ? 47.386 48.788 13.517 1.00 19.69 49 ASP B C 1
ATOM 1512 O O . ASP B 1 50 ? 46.730 48.925 14.576 1.00 18.01 49 ASP B O 1
ATOM 1517 N N . CYS B 1 51 ? 48.512 48.087 13.449 1.00 16.61 50 CYS B N 1
ATOM 1518 C CA . CYS B 1 51 ? 49.012 47.265 14.542 1.00 16.22 50 CYS B CA 1
ATOM 1519 C C . CYS B 1 51 ? 50.361 47.759 15.043 1.00 16.70 50 CYS B C 1
ATOM 1520 O O . CYS B 1 51 ? 51.399 47.654 14.344 1.00 17.41 50 CYS B O 1
ATOM 1523 N N . PRO B 1 52 ? 50.390 48.335 16.241 1.00 17.32 51 PRO B N 1
ATOM 1524 C CA . PRO B 1 52 ? 51.678 48.753 16.799 1.00 16.75 51 PRO B CA 1
ATOM 1525 C C . PRO B 1 52 ? 52.632 47.626 17.071 1.00 16.53 51 PRO B C 1
ATOM 1526 O O . PRO B 1 52 ? 52.195 46.485 17.205 1.00 16.22 51 PRO B O 1
ATOM 1530 N N . ALA B 1 53 ? 53.931 47.928 17.145 1.00 16.42 52 ALA B N 1
ATOM 1531 C CA . ALA B 1 53 ? 54.891 46.899 17.517 1.00 16.87 52 ALA B CA 1
ATOM 1532 C C . ALA B 1 53 ? 54.495 46.284 18.835 1.00 17.18 52 ALA B C 1
ATOM 1533 O O . ALA B 1 53 ? 54.059 46.999 19.740 1.00 16.30 52 ALA B O 1
ATOM 1535 N N . GLY B 1 54 ? 54.597 44.968 18.934 1.00 17.53 53 GLY B N 1
ATOM 1536 C CA . GLY B 1 54 ? 54.214 44.272 20.137 1.00 16.89 53 GLY B CA 1
ATOM 1537 C C . GLY B 1 54 ? 52.761 43.918 20.282 1.00 20.34 53 GLY B C 1
ATOM 1538 O O . GLY B 1 54 ? 52.414 43.157 21.192 1.00 21.98 53 GLY B O 1
ATOM 1539 N N . SER B 1 55 ? 51.903 44.455 19.401 1.00 18.89 54 SER B N 1
ATOM 1540 C CA . SER B 1 55 ? 50.493 44.161 19.479 1.00 16.88 54 SER B CA 1
ATOM 1541 C C . SER B 1 55 ? 50.192 42.729 19.040 1.00 17.93 54 SER B C 1
ATOM 1542 O O . SER B 1 55 ? 51.029 42.048 18.446 1.00 17.60 54 SER B O 1
ATOM 1545 N N . SER B 1 56 ? 49.015 42.276 19.432 1.00 18.23 55 SER B N 1
ATOM 1546 C CA . SER B 1 56 ? 48.589 40.920 19.187 1.00 19.02 55 SER B CA 1
ATOM 1547 C C . SER B 1 56 ? 47.100 40.782 19.242 1.00 18.04 55 SER B C 1
ATOM 1548 O O . SER B 1 56 ? 46.405 41.611 19.807 1.00 17.09 55 SER B O 1
ATOM 1551 N N . PHE B 1 57 ? 46.597 39.717 18.624 1.00 18.34 56 PHE B N 1
ATOM 1552 C CA . PHE B 1 57 ? 45.205 39.313 18.792 1.00 19.14 56 PHE B CA 1
ATOM 1553 C C . PHE B 1 57 ? 45.154 38.128 19.736 1.00 16.42 56 PHE B C 1
ATOM 1554 O O . PHE B 1 57 ? 46.062 37.291 19.735 1.00 18.37 56 PHE B O 1
ATOM 1562 N N . ALA B 1 58 ? 44.073 38.075 20.535 1.00 17.34 57 ALA B N 1
ATOM 1563 C CA . ALA B 1 58 ? 43.774 36.968 21.439 1.00 17.11 57 ALA B CA 1
ATOM 1564 C C . ALA B 1 58 ? 43.630 35.680 20.654 1.00 15.71 57 ALA B C 1
ATOM 1565 O O . ALA B 1 58 ? 43.262 35.695 19.457 1.00 16.37 57 ALA B O 1
ATOM 1567 N N . ALA B 1 59 ? 43.908 34.553 21.326 1.00 20.44 58 ALA B N 1
ATOM 1568 C CA . ALA B 1 59 ? 43.817 33.214 20.715 1.00 17.88 58 ALA B CA 1
ATOM 1569 C C . ALA B 1 59 ? 42.476 32.987 20.073 1.00 16.16 58 ALA B C 1
ATOM 1570 O O . ALA B 1 59 ? 41.442 33.255 20.662 1.00 14.70 58 ALA B O 1
ATOM 1572 N N . HIS B 1 60 ? 42.523 32.531 18.836 1.00 16.05 59 HIS B N 1
ATOM 1573 C CA . HIS B 1 60 ? 41.330 32.296 18.081 1.00 16.12 59 HIS B CA 1
ATOM 1574 C C . HIS B 1 60 ? 41.475 31.259 16.981 1.00 18.01 59 HIS B C 1
ATOM 1575 O O . HIS B 1 60 ? 42.601 30.870 16.595 1.00 17.56 59 HIS B O 1
ATOM 1582 N N . VAL B 1 61 ? 40.321 30.814 16.507 1.00 17.19 60 VAL B N 1
ATOM 1583 C CA . VAL B 1 61 ? 40.184 29.843 15.430 1.00 14.75 60 VAL B CA 1
ATOM 1584 C C . VAL B 1 61 ? 39.296 30.457 14.363 1.00 15.79 60 VAL B C 1
ATOM 1585 O O . VAL B 1 61 ? 38.283 31.036 14.637 1.00 17.47 60 VAL B O 1
ATOM 1589 N N . HIS B 1 62 ? 39.768 30.360 13.121 1.00 15.76 61 HIS B N 1
ATOM 1590 C CA . HIS B 1 62 ? 38.971 30.760 11.947 1.00 13.78 61 HIS B CA 1
ATOM 1591 C C . HIS B 1 62 ? 38.026 29.653 11.588 1.00 16.72 61 HIS B C 1
ATOM 1592 O O . HIS B 1 62 ? 38.472 28.596 11.252 1.00 16.35 61 HIS B O 1
ATOM 1599 N N . VAL B 1 63 ? 36.727 29.897 11.593 1.00 15.31 62 VAL B N 1
ATOM 1600 C CA . VAL B 1 63 ? 35.758 28.871 11.188 1.00 14.17 62 VAL B CA 1
ATOM 1601 C C . VAL B 1 63 ? 35.604 28.800 9.672 1.00 14.54 62 VAL B C 1
ATOM 1602 O O . VAL B 1 63 ? 35.075 27.807 9.188 1.00 17.52 62 VAL B O 1
ATOM 1606 N N . GLY B 1 64 ? 36.115 29.801 8.943 1.00 15.08 63 GLY B N 1
ATOM 1607 C CA . GLY B 1 64 ? 36.196 29.732 7.508 1.00 16.92 63 GLY B CA 1
ATOM 1608 C C . GLY B 1 64 ? 37.464 30.385 7.036 1.00 14.98 63 GLY B C 1
ATOM 1609 O O . GLY B 1 64 ? 38.218 30.915 7.837 1.00 17.10 63 GLY B O 1
ATOM 1610 N N . PRO B 1 65 ? 37.695 30.353 5.721 1.00 17.84 64 PRO B N 1
ATOM 1611 C CA . PRO B 1 65 ? 38.892 30.927 5.146 1.00 18.47 64 PRO B CA 1
ATOM 1612 C C . PRO B 1 65 ? 38.987 32.422 5.323 1.00 19.70 64 PRO B C 1
ATOM 1613 O O . PRO B 1 65 ? 37.975 33.109 5.297 1.00 18.64 64 PRO B O 1
ATOM 1617 N N . GLY B 1 66 ? 40.207 32.875 5.529 1.00 18.84 65 GLY B N 1
ATOM 1618 C CA . GLY B 1 66 ? 40.585 34.273 5.558 1.00 19.76 65 GLY B CA 1
ATOM 1619 C C . GLY B 1 66 ? 41.746 34.530 4.638 1.00 17.79 65 GLY B C 1
ATOM 1620 O O . GLY B 1 66 ? 42.581 33.661 4.419 1.00 18.97 65 GLY B O 1
ATOM 1621 N N . GLU B 1 67 ? 41.869 35.757 4.158 1.00 15.53 66 GLU B N 1
ATOM 1622 C CA . GLU B 1 67 ? 42.945 36.121 3.242 1.00 17.03 66 GLU B CA 1
ATOM 1623 C C . GLU B 1 67 ? 43.406 37.495 3.678 1.00 15.43 66 GLU B C 1
ATOM 1624 O O . GLU B 1 67 ? 42.580 38.403 3.826 1.00 17.38 66 GLU B O 1
ATOM 1630 N N . TYR B 1 68 ? 44.718 37.678 3.822 1.00 17.24 67 TYR B N 1
ATOM 1631 C CA . TYR B 1 68 ? 45.282 38.970 4.244 1.00 16.15 67 TYR B CA 1
ATOM 1632 C C . TYR B 1 68 ? 46.331 39.479 3.260 1.00 14.34 67 TYR B C 1
ATOM 1633 O O . TYR B 1 68 ? 46.972 38.682 2.572 1.00 15.57 67 TYR B O 1
ATOM 1642 N N . PHE B 1 69 ? 46.490 40.789 3.216 1.00 17.11 68 PHE B N 1
ATOM 1643 C CA . PHE B 1 69 ? 47.479 41.512 2.463 1.00 15.17 68 PHE B CA 1
ATOM 1644 C C . PHE B 1 69 ? 48.136 42.414 3.508 1.00 15.03 68 PHE B C 1
ATOM 1645 O O . PHE B 1 69 ? 47.575 43.389 4.001 1.00 16.92 68 PHE B O 1
ATOM 1653 N N . LEU B 1 70 ? 49.358 42.035 3.856 1.00 16.08 69 LEU B N 1
ATOM 1654 C CA . LEU B 1 70 ? 50.172 42.815 4.798 1.00 16.58 69 LEU B CA 1
ATOM 1655 C C . LEU B 1 70 ? 50.871 43.874 4.015 1.00 16.49 69 LEU B C 1
ATOM 1656 O O . LEU B 1 70 ? 51.741 43.566 3.207 1.00 19.37 69 LEU B O 1
ATOM 1661 N N . THR B 1 71 ? 50.457 45.104 4.224 1.00 16.92 70 THR B N 1
ATOM 1662 C CA . THR B 1 71 ? 50.942 46.208 3.443 1.00 17.08 70 THR B CA 1
ATOM 1663 C C . THR B 1 71 ? 52.093 46.944 4.094 1.00 17.28 70 THR B C 1
ATOM 1664 O O . THR B 1 71 ? 52.783 47.679 3.415 1.00 17.24 70 THR B O 1
ATOM 1668 N N . LYS B 1 72 ? 52.287 46.772 5.390 1.00 14.63 71 LYS B N 1
ATOM 1669 C CA . LYS B 1 72 ? 53.391 47.391 6.123 1.00 17.00 71 LYS B CA 1
ATOM 1670 C C . LYS B 1 72 ? 53.758 46.501 7.304 1.00 16.92 71 LYS B C 1
ATOM 1671 O O . LYS B 1 72 ? 52.870 45.901 7.963 1.00 16.45 71 LYS B O 1
ATOM 1677 N N . GLY B 1 73 ? 55.064 46.386 7.518 1.00 19.96 72 GLY B N 1
ATOM 1678 C CA . GLY B 1 73 ? 55.634 45.695 8.651 1.00 19.59 72 GLY B CA 1
ATOM 1679 C C . GLY B 1 73 ? 55.848 44.205 8.541 1.00 16.65 72 GLY B C 1
ATOM 1680 O O . GLY B 1 73 ? 56.306 43.687 7.500 1.00 17.92 72 GLY B O 1
ATOM 1681 N N . LYS B 1 74 ? 55.524 43.512 9.640 1.00 15.72 73 LYS B N 1
ATOM 1682 C CA . LYS B 1 74 ? 55.839 42.109 9.834 1.00 16.10 73 LYS B CA 1
ATOM 1683 C C . LYS B 1 74 ? 54.899 41.473 10.842 1.00 18.12 73 LYS B C 1
ATOM 1684 O O . LYS B 1 74 ? 54.624 42.061 11.885 1.00 22.03 73 LYS B O 1
ATOM 1703 N N . ASP B 1 76 ? 53.842 37.643 12.779 1.00 22.23 75 ASP B N 1
ATOM 1704 C CA . ASP B 1 76 ? 54.044 36.203 13.028 1.00 24.41 75 ASP B CA 1
ATOM 1705 C C . ASP B 1 76 ? 52.701 35.516 13.169 1.00 23.78 75 ASP B C 1
ATOM 1706 O O . ASP B 1 76 ? 51.927 35.910 14.010 1.00 24.33 75 ASP B O 1
ATOM 1711 N N . VAL B 1 77 ? 52.421 34.536 12.313 1.00 26.23 76 VAL B N 1
ATOM 1712 C CA . VAL B 1 77 ? 51.152 33.800 12.325 1.00 28.07 76 VAL B CA 1
ATOM 1713 C C . VAL B 1 77 ? 51.423 32.316 12.562 1.00 28.82 76 VAL B C 1
ATOM 1714 O O . VAL B 1 77 ? 52.405 31.774 12.037 1.00 26.33 76 VAL B O 1
ATOM 1718 N N . ARG B 1 78 ? 50.534 31.650 13.304 1.00 29.37 77 ARG B N 1
ATOM 1719 C CA . ARG B 1 78 ? 50.701 30.222 13.659 1.00 29.67 77 ARG B CA 1
ATOM 1720 C C . ARG B 1 78 ? 52.092 29.951 14.226 1.00 30.54 77 ARG B C 1
ATOM 1721 O O . ARG B 1 78 ? 52.689 28.885 13.977 1.00 31.00 77 ARG B O 1
ATOM 1729 N N . GLY B 1 79 ? 52.617 30.949 14.945 1.00 31.11 78 GLY B N 1
ATOM 1730 C CA . GLY B 1 79 ? 53.865 30.810 15.683 1.00 31.96 78 GLY B CA 1
ATOM 1731 C C . GLY B 1 79 ? 55.102 31.383 14.994 1.00 32.59 78 GLY B C 1
ATOM 1732 O O . GLY B 1 79 ? 56.198 31.331 15.559 1.00 34.80 78 GLY B O 1
ATOM 1733 N N . GLY B 1 80 ? 54.950 31.936 13.793 1.00 30.64 79 GLY B N 1
ATOM 1734 C CA . GLY B 1 80 ? 56.101 32.399 13.023 1.00 31.30 79 GLY B CA 1
ATOM 1735 C C . GLY B 1 80 ? 56.707 31.254 12.243 1.00 29.94 79 GLY B C 1
ATOM 1736 O O . GLY B 1 80 ? 56.481 30.089 12.560 1.00 29.72 79 GLY B O 1
ATOM 1737 N N . LYS B 1 81 ? 57.478 31.580 11.215 1.00 30.40 80 LYS B N 1
ATOM 1738 C CA . LYS B 1 81 ? 58.005 30.552 10.311 1.00 33.83 80 LYS B CA 1
ATOM 1739 C C . LYS B 1 81 ? 58.947 29.592 11.032 1.00 36.60 80 LYS B C 1
ATOM 1740 O O . LYS B 1 81 ? 58.952 28.383 10.744 1.00 36.11 80 LYS B O 1
ATOM 1744 N N . ALA B 1 82 ? 59.708 30.133 11.985 1.00 38.74 81 ALA B N 1
ATOM 1745 C CA . ALA B 1 82 ? 60.616 29.345 12.810 1.00 41.45 81 ALA B CA 1
ATOM 1746 C C . ALA B 1 82 ? 59.915 28.197 13.529 1.00 42.87 81 ALA B C 1
ATOM 1747 O O . ALA B 1 82 ? 60.500 27.126 13.679 1.00 44.00 81 ALA B O 1
ATOM 1749 N N . ALA B 1 83 ? 58.663 28.416 13.944 1.00 42.53 82 ALA B N 1
ATOM 1750 C CA . ALA B 1 83 ? 57.855 27.406 14.647 1.00 42.22 82 ALA B CA 1
ATOM 1751 C C . ALA B 1 83 ? 57.014 26.492 13.729 1.00 41.77 82 ALA B C 1
ATOM 1752 O O . ALA B 1 83 ? 56.161 25.735 14.212 1.00 41.68 82 ALA B O 1
ATOM 1754 N N . GLY B 1 84 ? 57.239 26.563 12.418 1.00 39.06 83 GLY B N 1
ATOM 1755 C CA . GLY B 1 84 ? 56.403 25.847 11.459 1.00 37.00 83 GLY B CA 1
ATOM 1756 C C . GLY B 1 84 ? 55.204 26.656 11.005 1.00 36.55 83 GLY B C 1
ATOM 1757 O O . GLY B 1 84 ? 54.365 26.148 10.263 1.00 35.72 83 GLY B O 1
ATOM 1758 N N . GLY B 1 85 ? 55.108 27.906 11.452 1.00 34.01 84 GLY B N 1
ATOM 1759 C CA . GLY B 1 85 ? 54.071 28.805 10.976 1.00 32.52 84 GLY B CA 1
ATOM 1760 C C . GLY B 1 85 ? 54.584 29.620 9.806 1.00 31.87 84 GLY B C 1
ATOM 1761 O O . GLY B 1 85 ? 55.304 29.110 8.932 1.00 33.12 84 GLY B O 1
ATOM 1762 N N . ASP B 1 86 ? 54.229 30.897 9.805 1.00 29.94 85 ASP B N 1
ATOM 1763 C CA . ASP B 1 86 ? 54.715 31.833 8.819 1.00 29.61 85 ASP B CA 1
ATOM 1764 C C . ASP B 1 86 ? 55.024 33.167 9.484 1.00 30.13 85 ASP B C 1
ATOM 1765 O O . ASP B 1 86 ? 54.489 33.490 10.541 1.00 28.84 85 ASP B O 1
ATOM 1770 N N . THR B 1 87 ? 55.961 33.895 8.882 1.00 29.80 86 THR B N 1
ATOM 1771 C CA . THR B 1 87 ? 56.296 35.259 9.278 1.00 29.18 86 THR B CA 1
ATOM 1772 C C . THR B 1 87 ? 56.110 36.108 8.047 1.00 25.19 86 THR B C 1
ATOM 1773 O O . THR B 1 87 ? 56.904 36.023 7.097 1.00 28.04 86 THR B O 1
ATOM 1777 N N . ALA B 1 88 ? 55.052 36.892 8.043 1.00 19.96 87 ALA B N 1
ATOM 1778 C CA . ALA B 1 88 ? 54.701 37.669 6.883 1.00 19.29 87 ALA B CA 1
ATOM 1779 C C . ALA B 1 88 ? 55.550 38.946 6.964 1.00 16.12 87 ALA B C 1
ATOM 1780 O O . ALA B 1 88 ? 55.730 39.486 8.053 1.00 15.90 87 ALA B O 1
ATOM 1782 N N . ILE B 1 89 ? 56.139 39.386 5.848 1.00 16.67 88 ILE B N 1
ATOM 1783 C CA . ILE B 1 89 ? 56.872 40.645 5.746 1.00 16.59 88 ILE B CA 1
ATOM 1784 C C . ILE B 1 89 ? 56.254 41.452 4.589 1.00 18.86 88 ILE B C 1
ATOM 1785 O O . ILE B 1 89 ? 56.083 40.917 3.497 1.00 17.87 88 ILE B O 1
ATOM 1790 N N . ALA B 1 90 ? 55.893 42.715 4.795 1.00 19.23 89 ALA B N 1
ATOM 1791 C CA . ALA B 1 90 ? 55.230 43.499 3.730 1.00 18.54 89 ALA B CA 1
ATOM 1792 C C . ALA B 1 90 ? 56.168 43.675 2.547 1.00 20.90 89 ALA B C 1
ATOM 1793 O O . ALA B 1 90 ? 57.346 43.876 2.744 1.00 20.25 89 ALA B O 1
ATOM 1795 N N . PRO B 1 91 ? 55.657 43.577 1.318 1.00 20.05 90 PRO B N 1
ATOM 1796 C CA . PRO B 1 91 ? 54.290 43.195 0.985 1.00 18.91 90 PRO B CA 1
ATOM 1797 C C . PRO B 1 91 ? 54.108 41.676 0.998 1.00 16.84 90 PRO B C 1
ATOM 1798 O O . PRO B 1 91 ? 54.845 40.966 0.304 1.00 17.08 90 PRO B O 1
ATOM 1802 N N . GLY B 1 92 ? 53.171 41.185 1.817 1.00 16.75 91 GLY B N 1
ATOM 1803 C CA . GLY B 1 92 ? 52.871 39.746 1.927 1.00 16.39 91 GLY B CA 1
ATOM 1804 C C . GLY B 1 92 ? 51.381 39.425 1.810 1.00 15.52 91 GLY B C 1
ATOM 1805 O O . GLY B 1 92 ? 50.540 40.219 2.169 1.00 17.58 91 GLY B O 1
ATOM 1806 N N . TYR B 1 93 ? 51.078 38.266 1.231 1.00 15.91 92 TYR B N 1
ATOM 1807 C CA . TYR B 1 93 ? 49.757 37.757 1.116 1.00 18.43 92 TYR B CA 1
ATOM 1808 C C . TYR B 1 93 ? 49.701 36.451 1.853 1.00 14.61 92 TYR B C 1
ATOM 1809 O O . TYR B 1 93 ? 50.611 35.642 1.735 1.00 15.43 92 TYR B O 1
ATOM 1818 N N . GLY B 1 94 ? 48.612 36.205 2.553 1.00 14.07 93 GLY B N 1
ATOM 1819 C CA . GLY B 1 94 ? 48.410 34.950 3.244 1.00 16.82 93 GLY B CA 1
ATOM 1820 C C . GLY B 1 94 ? 47.000 34.434 3.109 1.00 15.88 93 GLY B C 1
ATOM 1821 O O . GLY B 1 94 ? 46.021 35.187 3.120 1.00 16.62 93 GLY B O 1
ATOM 1822 N N . TYR B 1 95 ? 46.930 33.138 2.930 1.00 15.17 94 TYR B N 1
ATOM 1823 C CA . TYR B 1 95 ? 45.701 32.385 2.976 1.00 15.04 94 TYR B CA 1
ATOM 1824 C C . TYR B 1 95 ? 45.616 31.584 4.254 1.00 15.04 94 TYR B C 1
ATOM 1825 O O . TYR B 1 95 ? 46.441 30.689 4.496 1.00 16.38 94 TYR B O 1
ATOM 1834 N N . GLU B 1 96 ? 44.655 31.953 5.098 1.00 16.01 95 GLU B N 1
ATOM 1835 C CA . GLU B 1 96 ? 44.440 31.225 6.346 1.00 17.25 95 GLU B CA 1
ATOM 1836 C C . GLU B 1 96 ? 43.189 30.369 6.181 1.00 17.89 95 GLU B C 1
ATOM 1837 O O . GLU B 1 96 ? 42.094 30.875 5.996 1.00 17.52 95 GLU B O 1
ATOM 1843 N N . SER B 1 97 ? 43.401 29.077 6.143 1.00 16.69 96 SER B N 1
ATOM 1844 C CA . SER B 1 97 ? 42.394 28.136 5.783 1.00 14.11 96 SER B CA 1
ATOM 1845 C C . SER B 1 97 ? 41.345 27.950 6.898 1.00 17.76 96 SER B C 1
ATOM 1846 O O . SER B 1 97 ? 41.600 28.231 8.075 1.00 16.68 96 SER B O 1
ATOM 1849 N N . ALA B 1 98 ? 40.150 27.513 6.523 1.00 18.34 97 ALA B N 1
ATOM 1850 C CA . ALA B 1 98 ? 39.164 27.137 7.533 1.00 16.19 97 ALA B CA 1
ATOM 1851 C C . ALA B 1 98 ? 39.806 26.256 8.620 1.00 16.37 97 ALA B C 1
ATOM 1852 O O . ALA B 1 98 ? 40.533 25.280 8.366 1.00 14.85 97 ALA B O 1
ATOM 1854 N N . ASN B 1 99 ? 39.485 26.606 9.865 1.00 17.20 98 ASN B N 1
ATOM 1855 C CA . ASN B 1 99 ? 39.931 25.899 11.049 1.00 17.72 98 ASN B CA 1
ATOM 1856 C C . ASN B 1 99 ? 41.368 26.209 11.491 1.00 16.66 98 ASN B C 1
ATOM 1857 O O . ASN B 1 99 ? 41.935 25.542 12.404 1.00 21.02 98 ASN B O 1
ATOM 1862 N N . ALA B 1 100 ? 41.976 27.201 10.857 1.00 16.60 99 ALA B N 1
ATOM 1863 C CA . ALA B 1 100 ? 43.283 27.668 11.263 1.00 15.74 99 ALA B CA 1
ATOM 1864 C C . ALA B 1 100 ? 43.245 28.180 12.698 1.00 15.84 99 ALA B C 1
ATOM 1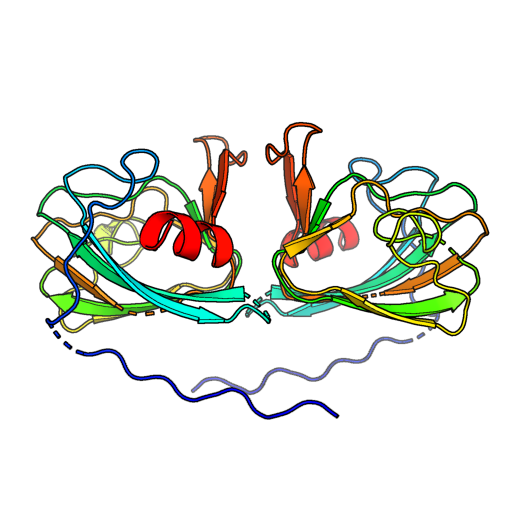865 O O . ALA B 1 100 ? 42.374 28.979 13.029 1.00 15.64 99 ALA B O 1
ATOM 1867 N N . ARG B 1 101 ? 44.189 27.716 13.500 1.00 16.21 100 ARG B N 1
ATOM 1868 C CA . ARG B 1 101 ? 44.298 28.076 14.914 1.00 18.89 100 ARG B CA 1
ATOM 1869 C C . ARG B 1 101 ? 45.432 29.105 15.041 1.00 15.98 100 ARG B C 1
ATOM 1870 O O . ARG B 1 101 ? 46.589 28.835 14.704 1.00 18.28 100 ARG B O 1
ATOM 1878 N N . HIS B 1 102 ? 45.094 30.275 15.544 1.00 17.76 101 HIS B N 1
ATOM 1879 C CA . HIS B 1 102 ? 45.998 31.426 15.671 1.00 17.07 101 HIS B CA 1
ATOM 1880 C C . HIS B 1 102 ? 46.052 31.721 17.182 1.00 16.55 101 HIS B C 1
ATOM 1881 O O . HIS B 1 102 ? 45.313 32.544 17.724 1.00 17.25 101 HIS B O 1
ATOM 1888 N N . ASP B 1 103 ? 46.940 31.062 17.907 1.00 19.72 102 ASP B N 1
ATOM 1889 C CA . ASP B 1 103 ? 46.985 31.276 19.357 1.00 21.58 102 ASP B CA 1
ATOM 1890 C C . ASP B 1 103 ? 47.499 32.673 19.722 1.00 22.39 102 ASP B C 1
ATOM 1891 O O . ASP B 1 103 ? 47.022 33.292 20.676 1.00 23.86 102 ASP B O 1
ATOM 1896 N N . LYS B 1 104 ? 48.443 33.193 18.953 1.00 17.34 103 LYS B N 1
ATOM 1897 C CA . LYS B 1 104 ? 48.913 34.539 19.184 1.00 20.72 103 LYS B CA 1
ATOM 1898 C C . LYS B 1 104 ? 49.516 35.107 17.929 1.00 21.79 103 LYS B C 1
ATOM 1899 O O . LYS B 1 104 ? 50.708 35.102 17.716 1.00 21.89 103 LYS B O 1
ATOM 1904 N N . THR B 1 105 ? 48.661 35.637 17.089 1.00 19.01 104 THR B N 1
ATOM 1905 C CA . THR B 1 105 ? 49.119 36.388 15.938 1.00 18.26 104 THR B CA 1
ATOM 1906 C C . THR B 1 105 ? 49.600 37.693 16.490 1.00 20.06 104 THR B C 1
ATOM 1907 O O . THR B 1 105 ? 48.888 38.377 17.200 1.00 20.53 104 THR B O 1
ATOM 1911 N N . GLU B 1 106 ? 50.856 38.015 16.207 1.00 18.54 105 GLU B N 1
ATOM 1912 C CA . GLU B 1 106 ? 51.493 39.209 16.796 1.00 18.98 105 GLU B CA 1
ATOM 1913 C C . GLU B 1 106 ? 52.432 39.911 15.842 1.00 16.82 105 GLU B C 1
ATOM 1914 O O . GLU B 1 106 ? 52.798 39.371 14.807 1.00 18.94 105 GLU B O 1
ATOM 1920 N N . PHE B 1 107 ? 52.806 41.119 16.225 1.00 18.91 106 PHE B N 1
ATOM 1921 C CA . PHE B 1 107 ? 53.494 42.064 15.342 1.00 16.95 106 PHE B CA 1
ATOM 1922 C C . PHE B 1 107 ? 54.767 42.562 15.931 1.00 18.90 106 PHE B C 1
ATOM 1923 O O . PHE B 1 107 ? 54.748 43.417 16.819 1.00 20.87 106 PHE B O 1
ATOM 1931 N N . PRO B 1 108 ? 55.899 42.011 15.468 1.00 18.30 107 PRO B N 1
ATOM 1932 C CA . PRO B 1 108 ? 57.196 42.448 16.017 1.00 16.01 107 PRO B CA 1
ATOM 1933 C C . PRO B 1 108 ? 57.587 43.869 15.635 1.00 19.06 107 PRO B C 1
ATOM 1934 O O . PRO B 1 108 ? 58.435 44.452 16.290 1.00 16.97 107 PRO B O 1
ATOM 1938 N N A VAL B 1 109 ? 56.939 44.408 14.599 0.50 18.86 108 VAL B N 1
ATOM 1939 N N B VAL B 1 109 ? 56.989 44.412 14.580 0.50 17.98 108 VAL B N 1
ATOM 1940 C CA A VAL B 1 109 ? 57.174 45.743 14.082 0.50 18.77 108 VAL B CA 1
ATOM 1941 C CA B VAL B 1 109 ? 57.134 45.814 14.253 0.50 18.02 108 VAL B CA 1
ATOM 1942 C C A VAL B 1 109 ? 55.808 46.379 13.805 0.50 17.62 108 VAL B C 1
ATOM 1943 C C B VAL B 1 109 ? 55.777 46.392 13.916 0.50 16.86 108 VAL B C 1
ATOM 1944 O O A VAL B 1 109 ? 54.817 45.663 13.562 0.50 17.07 108 VAL B O 1
ATOM 1945 O O B VAL B 1 109 ? 54.777 45.665 13.737 0.50 16.41 108 VAL B O 1
ATOM 1952 N N . ALA B 1 110 ? 55.750 47.708 13.837 1.00 17.27 109 ALA B N 1
ATOM 1953 C CA . ALA B 1 110 ? 54.543 48.449 13.518 1.00 18.12 109 ALA B CA 1
ATOM 1954 C C . ALA B 1 110 ? 54.080 48.047 12.119 1.00 17.49 109 ALA B C 1
ATOM 1955 O O . ALA B 1 110 ? 54.875 48.032 11.190 1.00 16.98 109 ALA B O 1
ATOM 1957 N N . SER B 1 111 ? 52.792 47.698 11.981 1.00 13.93 110 SER B N 1
ATOM 1958 C CA . SER B 1 111 ? 52.308 46.985 10.796 1.00 18.45 110 SER B CA 1
ATOM 1959 C C . SER B 1 111 ? 50.941 47.462 10.387 1.00 16.27 110 SER B C 1
ATOM 1960 O O . SER B 1 111 ? 50.160 48.044 11.181 1.00 17.36 110 SER B O 1
ATOM 1963 N N . GLU B 1 112 ? 50.576 47.116 9.169 1.00 17.86 111 GLU B N 1
ATOM 1964 C CA . GLU B 1 112 ? 49.253 47.327 8.682 1.00 19.94 111 GLU B CA 1
ATOM 1965 C C . GLU B 1 112 ? 48.872 46.170 7.784 1.00 16.29 111 GLU B C 1
ATOM 1966 O O . GLU B 1 112 ? 49.680 45.718 6.963 1.00 15.94 111 GLU B O 1
ATOM 1972 N N . PHE B 1 113 ? 47.665 45.669 7.934 1.00 17.40 112 PHE B N 1
ATOM 1973 C CA . PHE B 1 113 ? 47.215 44.621 7.043 1.00 20.63 112 PHE B CA 1
ATOM 1974 C C . PHE B 1 113 ? 45.727 44.703 6.770 1.00 16.26 112 PHE B C 1
ATOM 1975 O O . PHE B 1 113 ? 44.930 45.123 7.608 1.00 16.56 112 PHE B O 1
ATOM 1983 N N . TYR B 1 114 ? 45.350 44.283 5.583 1.00 18.13 113 TYR B N 1
ATOM 1984 C CA . TYR B 1 114 ? 43.961 44.205 5.110 1.00 15.72 113 TYR B CA 1
ATOM 1985 C C . TYR B 1 114 ? 43.603 42.744 5.110 1.00 16.39 113 TYR B C 1
ATOM 1986 O O . TYR B 1 114 ? 44.411 41.887 4.721 1.00 15.73 113 TYR B O 1
ATOM 2011 N N . SER B 1 116 ? 40.129 39.874 4.754 1.00 16.45 115 SER B N 1
ATOM 2012 C CA . SER B 1 116 ? 38.763 39.405 4.589 1.00 17.54 115 SER B CA 1
ATOM 2013 C C . SER B 1 116 ? 38.599 38.037 5.267 1.00 16.62 115 SER B C 1
ATOM 2014 O O . SER B 1 116 ? 39.468 37.155 5.146 1.00 19.21 115 SER B O 1
ATOM 2017 N N . PHE B 1 117 ? 37.446 37.872 5.889 1.00 15.30 116 PHE B N 1
ATOM 2018 C CA . PHE B 1 117 ? 37.117 36.720 6.732 1.00 13.92 116 PHE B CA 1
ATOM 2019 C C . PHE B 1 117 ? 35.808 36.152 6.247 1.00 15.89 116 PHE B C 1
ATOM 2020 O O . PHE B 1 117 ? 34.854 36.917 6.121 1.00 15.12 116 PHE B O 1
ATOM 2028 N N . LEU B 1 118 ? 35.755 34.869 5.960 1.00 17.14 117 LEU B N 1
ATOM 2029 C CA . LEU B 1 118 ? 34.478 34.206 5.762 1.00 15.95 117 LEU B CA 1
ATOM 2030 C C . LEU B 1 118 ? 34.052 33.569 7.072 1.00 16.57 117 LEU B C 1
ATOM 2031 O O . LEU B 1 118 ? 34.728 32.628 7.574 1.00 16.64 117 LEU B O 1
ATOM 2036 N N . GLY B 1 119 ? 33.020 34.119 7.689 1.00 17.15 118 GLY B N 1
ATOM 2037 C CA . GLY B 1 119 ? 32.520 33.606 8.936 1.00 16.96 118 GLY B CA 1
ATOM 2038 C C . GLY B 1 119 ? 33.262 34.243 10.113 1.00 17.87 118 GLY B C 1
ATOM 2039 O O . GLY B 1 119 ? 34.168 35.047 9.954 1.00 15.80 118 GLY B O 1
ATOM 2040 N N . PRO B 1 120 ? 32.900 33.813 11.315 1.00 15.47 119 PRO B N 1
ATOM 2041 C CA . PRO B 1 120 ? 33.457 34.334 12.545 1.00 16.74 119 PRO B CA 1
ATOM 2042 C C . PRO B 1 120 ? 34.812 33.796 12.898 1.00 17.76 119 PRO B C 1
ATOM 2043 O O . PRO B 1 120 ? 35.311 32.870 12.264 1.00 18.96 119 PRO B O 1
ATOM 2047 N N . LEU B 1 121 ? 35.421 34.480 13.867 1.00 17.97 120 LEU B N 1
ATOM 2048 C CA . LEU B 1 121 ? 36.530 33.976 14.637 1.00 18.15 120 LEU B CA 1
ATOM 2049 C C . LEU B 1 121 ? 36.008 33.515 15.995 1.00 16.72 120 LEU B C 1
ATOM 2050 O O . LEU B 1 121 ? 35.264 34.248 16.679 1.00 16.66 120 LEU B O 1
ATOM 2055 N N . THR B 1 122 ? 36.429 32.330 16.425 1.00 15.87 121 THR B N 1
ATOM 2056 C CA . THR B 1 122 ? 36.081 31.846 17.763 1.00 15.59 121 THR B CA 1
ATOM 2057 C C . THR B 1 122 ? 37.298 32.165 18.633 1.00 14.38 121 THR B C 1
ATOM 2058 O O . THR B 1 122 ? 38.361 31.582 18.477 1.00 16.49 121 THR B O 1
ATOM 2062 N N . PHE B 1 123 ? 37.140 33.083 19.565 1.00 17.32 122 PHE B N 1
ATOM 2063 C CA . PHE B 1 123 ? 38.192 33.346 20.527 1.00 18.25 122 PHE B CA 1
ATOM 2064 C C . PHE B 1 123 ? 38.089 32.303 21.601 1.00 16.99 122 PHE B C 1
ATOM 2065 O O . PHE B 1 123 ? 36.979 32.032 22.091 1.00 15.23 122 PHE B O 1
ATOM 2073 N N . VAL B 1 124 ? 39.228 31.708 21.964 1.00 17.47 123 VAL B N 1
ATOM 2074 C CA . VAL B 1 124 ? 39.245 30.520 22.833 1.00 17.23 123 VAL B CA 1
ATOM 2075 C C . VAL B 1 124 ? 40.097 30.682 24.084 1.00 18.98 123 VAL B C 1
ATOM 2076 O O . VAL B 1 124 ? 40.995 31.481 24.105 1.00 19.06 123 VAL B O 1
ATOM 2080 N N . LYS B 1 125 ? 39.766 29.907 25.111 1.00 18.80 124 LYS B N 1
ATOM 2081 C CA . LYS B 1 125 ? 40.594 29.759 26.294 1.00 23.01 124 LYS B CA 1
ATOM 2082 C C . LYS B 1 125 ? 41.730 28.802 25.946 1.00 24.89 124 LYS B C 1
ATOM 2083 O O . LYS B 1 125 ? 41.705 28.124 24.910 1.00 25.42 124 LYS B O 1
ATOM 2089 N N . PRO B 1 126 ? 42.761 28.742 26.805 1.00 28.70 125 PRO B N 1
ATOM 2090 C CA . PRO B 1 126 ? 43.865 27.835 26.506 1.00 31.14 125 PRO B CA 1
ATOM 2091 C C . PRO B 1 126 ? 43.448 26.382 26.306 1.00 33.23 125 PRO B C 1
ATOM 2092 O O . PRO B 1 126 ? 44.049 25.695 25.485 1.00 36.53 125 PRO B O 1
ATOM 2096 N N . ASP B 1 127 ? 42.415 25.918 27.003 1.00 33.51 126 ASP B N 1
ATOM 2097 C CA . ASP B 1 127 ? 41.889 24.560 26.757 1.00 34.95 126 ASP B CA 1
ATOM 2098 C C . ASP B 1 127 ? 41.042 24.400 25.480 1.00 34.53 126 ASP B C 1
ATOM 2099 O O . ASP B 1 127 ? 40.568 23.300 25.176 1.00 36.76 126 ASP B O 1
ATOM 2104 N N . GLY B 1 128 ? 40.846 25.487 24.738 1.00 32.04 127 GLY B N 1
ATOM 2105 C CA . GLY B 1 128 ? 40.116 25.426 23.489 1.00 30.16 127 GLY B CA 1
ATOM 2106 C C . GLY B 1 128 ? 38.638 25.743 23.639 1.00 27.76 127 GLY B C 1
ATOM 2107 O O . GLY B 1 128 ? 37.935 25.767 22.660 1.00 28.61 127 GLY B O 1
ATOM 2108 N N . SER B 1 129 ? 38.181 25.991 24.862 1.00 27.47 128 SER B N 1
ATOM 2109 C CA . SER B 1 129 ? 36.796 26.345 25.117 1.00 29.17 128 SER B CA 1
ATOM 2110 C C . SER B 1 129 ? 36.504 27.660 24.464 1.00 24.30 128 SER B C 1
ATOM 2111 O O . SER B 1 129 ? 37.301 28.562 24.578 1.00 24.34 128 SER B O 1
ATOM 2114 N N . PRO B 1 130 ? 35.309 27.798 23.885 1.00 19.97 129 PRO B N 1
ATOM 2115 C CA . PRO B 1 130 ? 34.965 29.105 23.324 1.00 18.95 129 PRO B CA 1
ATOM 2116 C C . PRO B 1 130 ? 34.639 30.180 24.360 1.00 20.75 129 PRO B C 1
ATOM 2117 O O . PRO B 1 130 ? 33.934 29.921 25.310 1.00 19.12 129 PRO B O 1
ATOM 2121 N N . ILE B 1 131 ? 35.219 31.362 24.170 1.00 17.77 130 ILE B N 1
ATOM 2122 C CA . ILE B 1 131 ? 34.906 32.554 24.924 1.00 19.27 130 ILE B CA 1
ATOM 2123 C C . ILE B 1 131 ? 33.829 33.315 24.198 1.00 19.08 130 ILE B C 1
ATOM 2124 O O . ILE B 1 131 ? 32.819 33.689 24.781 1.00 20.66 130 ILE B O 1
ATOM 2129 N N . ALA B 1 132 ? 34.059 33.580 22.920 1.00 16.54 131 ALA B N 1
ATOM 2130 C CA . ALA B 1 132 ? 33.164 34.404 22.123 1.00 17.89 131 ALA B CA 1
ATOM 2131 C C . ALA B 1 132 ? 33.347 34.039 20.686 1.00 19.15 131 ALA B C 1
ATOM 2132 O O . ALA B 1 132 ? 34.471 33.796 20.249 1.00 20.28 131 ALA B O 1
ATOM 2134 N N . VAL B 1 133 ? 32.244 34.011 19.955 1.00 19.60 132 VAL B N 1
ATOM 2135 C CA . VAL B 1 133 ? 32.260 33.815 18.511 1.00 19.58 132 VAL B CA 1
ATOM 2136 C C . VAL B 1 133 ? 31.955 35.149 17.873 1.00 18.82 132 VAL B C 1
ATOM 2137 O O . VAL B 1 133 ? 30.872 35.690 18.033 1.00 21.55 132 VAL B O 1
ATOM 2141 N N . ILE B 1 134 ? 32.934 35.704 17.184 1.00 19.07 133 ILE B N 1
ATOM 2142 C CA . ILE B 1 134 ? 32.892 37.057 16.686 1.00 16.52 133 ILE B CA 1
ATOM 2143 C C . ILE B 1 134 ? 32.873 37.050 15.154 1.00 18.78 133 ILE B C 1
ATOM 2144 O O . ILE B 1 134 ? 33.876 36.754 14.480 1.00 17.86 133 ILE B O 1
ATOM 2149 N N . GLY B 1 135 ? 31.719 37.433 14.620 1.00 17.79 134 GLY B N 1
ATOM 2150 C CA . GLY B 1 135 ? 31.449 37.393 13.198 1.00 19.14 134 GLY B CA 1
ATOM 2151 C C . GLY B 1 135 ? 31.038 38.742 12.644 1.00 17.99 134 GLY B C 1
ATOM 2152 O O . GLY B 1 135 ? 31.175 39.783 13.265 1.00 16.72 134 GLY B O 1
ATOM 2153 N N . TRP B 1 136 ? 30.454 38.727 11.475 1.00 15.13 135 TRP B N 1
ATOM 2154 C CA . TRP B 1 136 ? 30.161 39.965 10.764 1.00 14.11 135 TRP B CA 1
ATOM 2155 C C . TRP B 1 136 ? 29.367 40.981 11.584 1.00 14.70 135 TRP B C 1
ATOM 2156 O O . TRP B 1 136 ? 29.653 42.144 11.539 1.00 16.45 135 TRP B O 1
ATOM 2167 N N . GLU B 1 137 ? 28.366 40.510 12.312 1.00 14.47 136 GLU B N 1
ATOM 2168 C CA . GLU B 1 137 ? 27.489 41.415 12.986 1.00 15.82 136 GLU B CA 1
ATOM 2169 C C . GLU B 1 137 ? 28.171 41.939 14.247 1.00 15.07 136 GLU B C 1
ATOM 2170 O O . GLU B 1 137 ? 27.872 43.046 14.725 1.00 16.67 136 GLU B O 1
ATOM 2176 N N . ASP B 1 138 ? 29.069 41.156 14.805 1.00 15.56 137 ASP B N 1
ATOM 2177 C CA . ASP B 1 138 ? 29.858 41.608 15.937 1.00 15.94 137 ASP B CA 1
ATOM 2178 C C . ASP B 1 138 ? 30.836 42.707 15.504 1.00 16.51 137 ASP B C 1
ATOM 2179 O O . ASP B 1 138 ? 31.079 43.669 16.228 1.00 18.17 137 ASP B O 1
ATOM 2184 N N . ALA B 1 139 ? 31.481 42.497 14.355 1.00 14.89 138 ALA B N 1
ATOM 2185 C CA . ALA B 1 139 ? 32.336 43.501 13.734 1.00 13.76 138 ALA B CA 1
ATOM 2186 C C . ALA B 1 139 ? 31.598 44.769 13.449 1.00 16.15 138 ALA B C 1
ATOM 2187 O O . ALA B 1 139 ? 32.046 45.838 13.816 1.00 18.70 138 ALA B O 1
ATOM 2189 N N . GLN B 1 140 ? 30.434 44.662 12.832 1.00 16.74 139 GLN B N 1
ATOM 2190 C CA . GLN B 1 140 ? 29.634 45.828 12.546 1.00 14.16 139 GLN B CA 1
ATOM 2191 C C . GLN B 1 140 ? 29.322 46.550 13.831 1.00 15.49 139 GLN B C 1
ATOM 2192 O O . GLN B 1 140 ? 29.389 47.749 13.854 1.00 16.81 139 GLN B O 1
ATOM 2198 N N . GLY B 1 141 ? 28.916 45.816 14.855 1.00 15.85 140 GLY B N 1
ATOM 2199 C CA . GLY B 1 141 ? 28.509 46.364 16.147 1.00 15.93 140 GLY B CA 1
ATOM 2200 C C . GLY B 1 141 ? 29.642 47.091 16.839 1.00 15.67 140 GLY B C 1
ATOM 2201 O O . GLY B 1 141 ? 29.423 48.105 17.478 1.00 18.69 140 GLY B O 1
ATOM 2202 N N . ALA B 1 142 ? 30.856 46.593 16.704 1.00 16.20 141 ALA B N 1
ATOM 2203 C CA . ALA B 1 142 ? 32.021 47.204 17.357 1.00 16.87 141 ALA B CA 1
ATOM 2204 C C . ALA B 1 142 ? 32.442 48.455 16.607 1.00 19.11 141 ALA B C 1
ATOM 2205 O O . ALA B 1 142 ? 32.980 49.389 17.217 1.00 19.61 141 ALA B O 1
ATOM 2207 N N . TRP B 1 143 ? 32.151 48.516 15.313 1.00 19.43 142 TRP B N 1
ATOM 2208 C CA . TRP B 1 143 ? 32.517 49.641 14.462 1.00 19.40 142 TRP B CA 1
ATOM 2209 C C . TRP B 1 143 ? 31.539 50.810 14.588 1.00 21.79 142 TRP B C 1
ATOM 2210 O O . TRP B 1 143 ? 31.943 51.947 14.578 1.00 22.22 142 TRP B O 1
ATOM 2221 N N . ALA B 1 144 ? 30.254 50.491 14.722 1.00 22.64 143 ALA B N 1
ATOM 2222 C CA . ALA B 1 144 ? 29.157 51.426 14.484 1.00 24.94 143 ALA B CA 1
ATOM 2223 C C . ALA B 1 144 ? 29.010 52.500 15.542 1.00 28.02 143 ALA B C 1
ATOM 2224 O O . ALA B 1 144 ? 28.527 53.623 15.267 1.00 28.68 143 ALA B O 1
ATOM 2226 N N . ALA B 1 145 ? 29.404 52.162 16.757 1.00 28.77 144 ALA B N 1
ATOM 2227 C CA . ALA B 1 145 ? 29.011 52.963 17.904 1.00 33.19 144 ALA B CA 1
ATOM 2228 C C . ALA B 1 145 ? 29.687 52.421 19.144 1.00 35.53 144 ALA B C 1
ATOM 2229 O O . ALA B 1 145 ? 29.858 53.148 20.139 1.00 35.81 144 ALA B O 1
#

CATH classification: 2.60.120.10

Foldseek 3Di:
DDDDDDDDDDDVVFDWDFDDPVWKDQTKTKAWDDADVVWKTKIKIWHAAFMKTAKKWAQAKDKKAWAAAWAFPHDVVVPGHMAHPRGMDIQGHGRIGHIDHGNHGTMMIMGDAWIFGADPVRDGDDTATRVNVCVVNPD/DDDDDDDDDDDVVDDWDFDDPVFKDQGKTKDWDDADVVWKTKIKIWHAAFMKTAKKWAQAKDKKAWAAAWAFPHDVVVVGHMAHPRGMDIQGHGRIGRIDHGNHTTMMIMGGAWIFHADPVRHGDDTATRVNVCVSNPD